Protein AF-A0A8S9P0J7-F1 (afdb_monomer_lite)

Secondary structure (DSSP, 8-state):
--BSPPPTT--GGGHHHHHHHHHHHTT--S---EEEES--TTS-HHHHHHTTEEEEE----HHHHHHHHHHHHHHS-TTT--EEEEE-TTGGGSHHHHHHHHHHTTPEEEEEESS--SSPP----SEEEEHHHHHHHHHHHHTT--------------EEETTTTEEES-HHHHHHHHHH-HHHHHHGGG----B-EE---

Radius of gyration: 16.67 Å; chains: 1; bounding box: 47×36×42 Å

Sequence (201 aa):
MTSCPLPEGYDARRVRPSLEAAFKELGYSGPVSITAYGDHNHTPLQGLSSTGVHALHCVPDLPDMASVVEKWHYDNPPRDATIMMVISDHVDWISHYLVELLQENNYKLFLAYSFRPSKTSFLLTSAEWLWESLLAGFEQRRLVLHKCSSESGEPTATFNCSLCHFGTKSIDQFRKHLSTDKEHAKEVSTLSISSLYINVI

Organism: Brassica cretica (NCBI:txid69181)

InterPro domains:
  IPR02113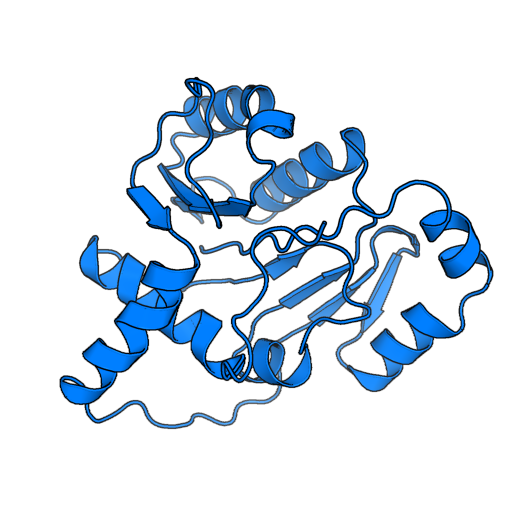9 NYN domain [PF01936] (2-121)
  IPR024768 Meiosis regulator and mRNA stability factor 1 [PTHR14379] (2-179)

Foldseek 3Di:
DEWLDDPPPAQLLLPVVLVCVVVVVVVDNDAKAKEWEEDCLPPPCVSNLQNQHAYEYDQDDLVVVLVVVVVCCVVAPLVRAAEWEWRGPPCQSCLVVCQVVCVVRNHAYEYEGCDDDPDDGPDDHPYYYDSVCSSVVVVVVCVVDPDDDDDPDDRPYKYAYPVVRDIDPDPVVNSCCCPPDPVNVVVSPPGDHHYTTITID

Structure (mmCIF, N/CA/C/O backbone):
data_AF-A0A8S9P0J7-F1
#
_entry.id   AF-A0A8S9P0J7-F1
#
loop_
_atom_site.group_PDB
_atom_site.id
_atom_site.type_symbol
_atom_site.label_atom_id
_atom_site.label_alt_id
_atom_site.label_comp_id
_atom_site.label_asym_id
_atom_site.label_entity_id
_atom_site.label_seq_id
_atom_site.pdbx_PDB_ins_code
_atom_site.Cartn_x
_atom_site.Cartn_y
_atom_site.Cartn_z
_atom_site.occupancy
_atom_site.B_iso_or_equiv
_atom_site.auth_seq_id
_atom_site.auth_comp_id
_atom_site.auth_asym_id
_atom_site.auth_atom_id
_atom_site.pdbx_PDB_model_num
ATOM 1 N N . MET A 1 1 ? 11.808 -14.740 0.188 1.00 46.22 1 MET A N 1
ATOM 2 C CA . MET A 1 1 ? 10.373 -15.110 0.161 1.00 46.22 1 MET A CA 1
ATOM 3 C C . MET A 1 1 ? 9.586 -13.847 -0.129 1.00 46.22 1 MET A C 1
ATOM 5 O O . MET A 1 1 ? 10.051 -12.784 0.258 1.00 46.22 1 MET A O 1
ATOM 9 N N . THR A 1 2 ? 8.464 -13.946 -0.839 1.00 64.69 2 THR A N 1
ATOM 10 C CA . THR A 1 2 ? 7.566 -12.806 -1.070 1.00 64.69 2 THR A CA 1
ATOM 11 C C . THR A 1 2 ? 6.844 -12.461 0.230 1.00 64.69 2 THR A C 1
ATOM 13 O O . THR A 1 2 ? 6.192 -13.338 0.796 1.00 64.69 2 THR A O 1
ATOM 16 N N . SER A 1 3 ? 6.949 -11.224 0.696 1.00 74.31 3 SER A N 1
ATOM 17 C CA . SER A 1 3 ? 6.248 -10.740 1.884 1.00 74.31 3 SER A CA 1
ATOM 18 C C . SER A 1 3 ? 4.802 -10.367 1.542 1.00 74.31 3 SER A C 1
ATOM 20 O O . SER A 1 3 ? 4.573 -9.623 0.585 1.00 74.31 3 SER A O 1
ATOM 22 N N . CYS A 1 4 ? 3.849 -10.857 2.340 1.00 81.00 4 CYS A N 1
ATOM 23 C CA . CYS A 1 4 ? 2.403 -10.625 2.186 1.00 81.00 4 CYS A CA 1
ATOM 24 C C . CYS A 1 4 ? 1.858 -10.905 0.765 1.00 81.00 4 CYS A C 1
ATOM 26 O O . CYS A 1 4 ? 1.287 -10.013 0.128 1.00 81.00 4 CYS A O 1
ATOM 28 N N . PRO A 1 5 ? 2.020 -12.128 0.224 1.00 83.94 5 PRO A N 1
ATOM 29 C CA . PRO A 1 5 ? 1.498 -12.463 -1.098 1.00 83.94 5 PRO A CA 1
ATOM 30 C C . PRO A 1 5 ? -0.035 -12.426 -1.114 1.00 83.94 5 PRO A C 1
ATOM 32 O O . PRO A 1 5 ? -0.694 -12.658 -0.100 1.00 83.94 5 PRO A O 1
ATOM 35 N N . LEU A 1 6 ? -0.629 -12.158 -2.279 1.00 83.50 6 LEU A N 1
ATOM 36 C CA . LEU A 1 6 ? -2.069 -12.354 -2.445 1.00 83.50 6 LEU A CA 1
ATOM 37 C C . LEU A 1 6 ? -2.395 -13.854 -2.347 1.00 83.50 6 LEU A C 1
ATOM 39 O O . LEU A 1 6 ? -1.666 -14.651 -2.944 1.00 83.50 6 LEU A O 1
ATOM 43 N N . PRO A 1 7 ? -3.473 -14.245 -1.640 1.00 85.81 7 PRO A N 1
ATOM 44 C CA . PRO A 1 7 ? -3.916 -15.632 -1.607 1.00 85.81 7 PRO A CA 1
ATOM 45 C C . PRO A 1 7 ? -4.187 -16.167 -3.015 1.00 85.81 7 PRO A C 1
ATOM 47 O O . PRO A 1 7 ? -4.590 -15.425 -3.918 1.00 85.81 7 PRO A O 1
ATOM 50 N N . GLU A 1 8 ? -3.983 -17.467 -3.207 1.00 84.75 8 GLU A N 1
ATOM 51 C CA . GLU A 1 8 ? -4.237 -18.106 -4.495 1.00 84.75 8 GLU A CA 1
ATOM 52 C C . GLU A 1 8 ? -5.702 -17.919 -4.920 1.00 84.75 8 GLU A C 1
ATOM 54 O O . GLU A 1 8 ? -6.630 -18.079 -4.128 1.00 84.75 8 GLU A O 1
ATOM 59 N N . GLY A 1 9 ? -5.912 -17.525 -6.179 1.00 85.75 9 GLY A N 1
ATOM 60 C CA . GLY A 1 9 ? -7.246 -17.243 -6.715 1.00 85.75 9 GLY A CA 1
ATOM 61 C C . GLY A 1 9 ? -7.889 -15.941 -6.218 1.00 85.75 9 GLY A C 1
ATOM 62 O O . GLY A 1 9 ? -9.005 -15.632 -6.636 1.00 85.75 9 GLY A O 1
ATOM 63 N N . TYR A 1 10 ? -7.213 -15.152 -5.374 1.00 87.00 10 TYR A N 1
ATOM 64 C CA . TYR A 1 10 ? -7.748 -13.878 -4.898 1.00 87.00 10 TYR A CA 1
ATOM 65 C C . TYR A 1 10 ? -7.812 -12.835 -6.022 1.00 87.00 10 TYR A C 1
ATOM 67 O O . TYR A 1 10 ? -6.829 -12.568 -6.718 1.00 87.00 10 TYR A O 1
ATOM 75 N N . ASP A 1 11 ? -8.971 -12.191 -6.186 1.00 89.62 11 ASP A N 1
ATOM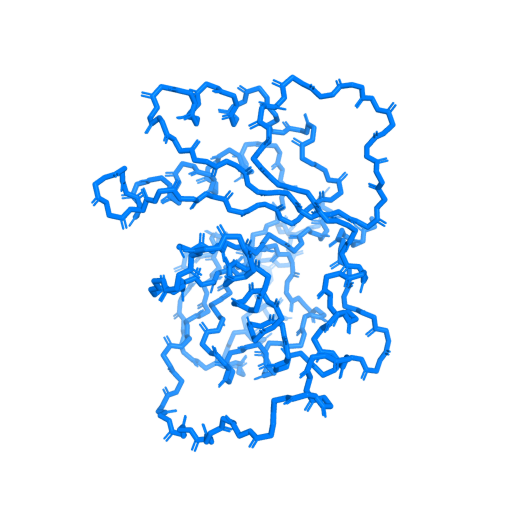 76 C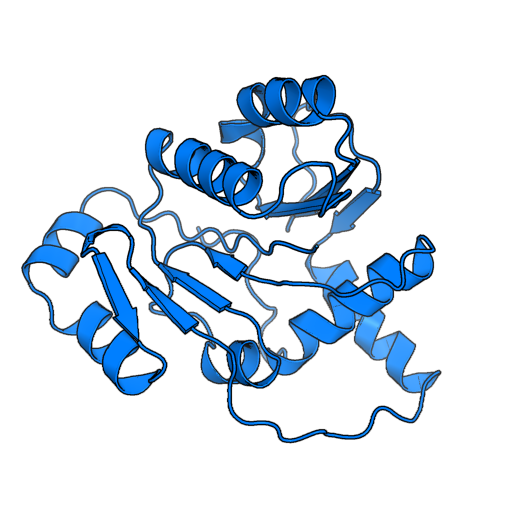 CA . ASP A 1 11 ? -9.130 -11.107 -7.157 1.00 89.62 11 ASP A CA 1
ATOM 77 C C . ASP A 1 11 ? -8.419 -9.842 -6.658 1.00 89.62 11 ASP A C 1
ATOM 79 O O . ASP A 1 11 ? -8.885 -9.162 -5.744 1.00 89.62 11 ASP A O 1
ATOM 83 N N . ALA A 1 12 ? -7.301 -9.491 -7.298 1.00 88.69 12 ALA A N 1
ATOM 84 C CA . ALA A 1 12 ? -6.492 -8.326 -6.947 1.00 88.69 12 ALA A CA 1
ATOM 85 C C . ALA A 1 12 ? -7.271 -6.993 -6.968 1.00 88.69 12 ALA A C 1
ATOM 87 O O . ALA A 1 12 ? -6.904 -6.066 -6.249 1.00 88.69 12 ALA A O 1
ATOM 88 N N . ARG A 1 13 ? -8.392 -6.897 -7.700 1.00 89.75 13 ARG A N 1
ATOM 89 C CA . ARG A 1 13 ? -9.286 -5.719 -7.665 1.00 89.75 13 ARG A CA 1
ATOM 90 C C . ARG A 1 13 ? -9.930 -5.501 -6.298 1.00 89.75 13 ARG A C 1
ATOM 92 O O . ARG A 1 13 ? -10.493 -4.451 -6.020 1.00 89.75 13 ARG A O 1
ATOM 99 N N . ARG A 1 14 ? -9.883 -6.500 -5.425 1.00 90.38 14 ARG A N 1
ATOM 100 C CA . ARG A 1 14 ? -10.473 -6.440 -4.090 1.00 90.38 14 ARG A CA 1
ATOM 101 C C . ARG A 1 14 ? -9.511 -5.920 -3.037 1.00 90.38 14 ARG A C 1
ATOM 103 O O . ARG A 1 14 ? -9.953 -5.674 -1.920 1.00 90.38 14 ARG A O 1
ATOM 110 N N . VAL A 1 15 ? -8.231 -5.734 -3.364 1.00 89.62 15 VAL A N 1
ATOM 111 C CA . VAL A 1 15 ? -7.230 -5.218 -2.420 1.00 89.62 15 VAL A CA 1
ATOM 112 C C . VAL A 1 15 ? -7.646 -3.847 -1.892 1.00 89.62 15 VAL A C 1
ATOM 114 O O . VAL A 1 15 ? -7.898 -3.727 -0.697 1.00 89.62 15 VAL A O 1
ATOM 117 N N . ARG A 1 16 ? -7.825 -2.845 -2.766 1.00 89.81 16 ARG A N 1
ATOM 118 C CA . ARG A 1 16 ? -8.257 -1.499 -2.350 1.00 89.81 16 ARG A CA 1
ATOM 119 C C . ARG A 1 16 ? -9.564 -1.523 -1.537 1.00 89.81 16 ARG A C 1
ATOM 121 O O . ARG A 1 16 ? -9.538 -1.039 -0.409 1.00 89.81 16 ARG A O 1
ATOM 128 N N . PRO A 1 17 ? -10.668 -2.134 -2.018 1.00 90.56 17 PRO A N 1
ATOM 129 C CA . PRO A 1 17 ? -11.907 -2.203 -1.243 1.00 90.56 17 PRO A CA 1
ATOM 130 C C . PRO A 1 17 ? -11.765 -2.868 0.133 1.00 90.56 17 PRO A C 1
ATOM 132 O O . PRO A 1 17 ? -12.460 -2.485 1.071 1.00 90.56 17 PRO A O 1
ATOM 135 N N . SER A 1 18 ? -10.879 -3.860 0.275 1.00 91.81 18 SER A N 1
ATOM 136 C CA . SER A 1 18 ? -10.643 -4.528 1.564 1.00 91.81 18 SER A CA 1
ATOM 137 C C . SER A 1 18 ? -9.962 -3.607 2.568 1.00 91.81 18 SER A C 1
ATOM 139 O O . SER A 1 18 ? -10.331 -3.594 3.742 1.00 91.81 18 SER A O 1
ATOM 141 N N . LEU A 1 19 ? -8.998 -2.821 2.090 1.00 90.12 19 LEU A N 1
ATOM 142 C CA . LEU A 1 19 ? -8.273 -1.837 2.885 1.00 90.12 19 LEU A CA 1
ATOM 143 C C . LEU A 1 19 ? -9.202 -0.695 3.306 1.00 90.12 19 LEU A C 1
ATOM 145 O O . LEU A 1 19 ? -9.345 -0.422 4.493 1.00 90.12 19 LEU A O 1
ATOM 149 N N . GLU A 1 20 ? -9.922 -0.104 2.350 1.00 90.12 20 GLU A N 1
ATOM 150 C CA . GLU A 1 20 ? -10.896 0.964 2.611 1.00 90.12 20 GLU A CA 1
ATOM 151 C C . GLU A 1 20 ? -11.978 0.523 3.614 1.00 90.12 20 GLU A C 1
ATOM 153 O O . GLU A 1 20 ? -12.350 1.285 4.508 1.00 90.12 20 GLU A O 1
ATOM 158 N N . ALA A 1 21 ? -12.446 -0.728 3.529 1.00 90.31 21 ALA A N 1
ATOM 159 C CA . ALA A 1 21 ? -13.387 -1.282 4.500 1.00 90.31 21 ALA A CA 1
ATOM 160 C C . ALA A 1 21 ? -12.792 -1.381 5.916 1.00 90.31 21 ALA A C 1
ATOM 162 O O . ALA A 1 21 ? -13.479 -1.058 6.885 1.00 90.31 21 ALA A O 1
ATOM 163 N N . ALA A 1 22 ? -11.527 -1.789 6.046 1.00 90.50 22 ALA A N 1
ATOM 164 C CA . ALA A 1 22 ? -10.853 -1.869 7.339 1.00 90.50 22 ALA A CA 1
ATOM 165 C C . ALA A 1 22 ? -10.631 -0.484 7.971 1.00 90.50 22 ALA A C 1
ATOM 167 O O . ALA A 1 22 ? -10.835 -0.320 9.172 1.00 90.50 22 ALA A O 1
ATOM 168 N N . PHE A 1 23 ? -10.298 0.541 7.182 1.00 89.00 23 PHE A N 1
ATOM 169 C CA . PHE A 1 23 ? -10.187 1.911 7.707 1.00 89.00 23 PHE A CA 1
ATOM 170 C C . PHE A 1 23 ? -11.524 2.466 8.154 1.00 89.00 23 PHE A C 1
ATOM 172 O O . PHE A 1 23 ? -11.605 3.091 9.213 1.00 89.00 23 PHE A O 1
ATOM 179 N N . LYS A 1 24 ? -12.587 2.166 7.405 1.00 89.69 24 LYS A N 1
ATOM 180 C CA . LYS A 1 24 ? -13.941 2.573 7.765 1.00 89.69 24 LYS A CA 1
ATOM 181 C C . LYS A 1 24 ? -14.382 2.013 9.115 1.00 89.69 24 LYS A C 1
ATOM 183 O O . LYS A 1 24 ? -15.016 2.733 9.880 1.00 89.69 24 LYS A O 1
ATOM 188 N N . GLU A 1 25 ? -14.023 0.772 9.436 1.00 90.50 25 GLU A N 1
ATOM 189 C CA . GLU A 1 25 ? -14.306 0.164 10.747 1.00 90.50 25 GLU A CA 1
ATOM 190 C C . GLU A 1 25 ? -13.598 0.875 11.899 1.00 90.50 25 GLU A C 1
ATOM 192 O O . GLU A 1 25 ? -14.148 0.982 12.993 1.00 90.50 25 GLU A O 1
ATOM 197 N N . LEU A 1 26 ? -12.410 1.414 11.640 1.00 90.69 26 LEU A N 1
ATOM 198 C CA . LEU A 1 26 ? -11.672 2.232 12.597 1.00 90.69 26 LEU A CA 1
ATOM 199 C C . LEU A 1 26 ? -12.121 3.705 12.609 1.00 90.69 26 LEU A C 1
ATOM 201 O O . LEU A 1 26 ? -11.537 4.516 13.327 1.00 90.69 26 LEU A O 1
ATOM 205 N N . GLY A 1 27 ? -13.155 4.055 11.837 1.00 90.12 27 GLY A N 1
ATOM 206 C CA . GLY A 1 27 ? -13.736 5.396 11.782 1.00 90.12 27 GLY A CA 1
ATOM 207 C C . GLY A 1 27 ? -13.111 6.335 10.746 1.00 90.12 27 GLY A C 1
ATOM 208 O O . GLY A 1 27 ? -13.424 7.523 10.752 1.00 90.12 27 GLY A O 1
ATOM 209 N N . TYR A 1 28 ? -12.266 5.838 9.839 1.00 87.81 28 TYR A N 1
ATOM 210 C CA . TYR A 1 28 ? -11.652 6.641 8.778 1.00 87.81 28 TYR A CA 1
ATOM 211 C C . TYR A 1 28 ? -12.382 6.428 7.452 1.00 87.81 28 TYR A C 1
ATOM 213 O O . TYR A 1 28 ? -12.520 5.312 6.967 1.00 87.81 28 TYR A O 1
ATOM 221 N N . SER A 1 29 ? -12.888 7.505 6.859 1.00 81.62 29 SER A N 1
ATOM 222 C CA . SER A 1 29 ? -13.628 7.468 5.582 1.00 81.62 29 SER A CA 1
ATOM 223 C C . SER A 1 29 ? -13.108 8.495 4.570 1.00 81.62 29 SER A C 1
ATOM 225 O O . SER A 1 29 ? -13.832 8.878 3.655 1.00 81.62 29 SER A O 1
ATOM 227 N N . GLY A 1 30 ? -11.881 8.984 4.775 1.00 80.31 30 GLY A N 1
ATOM 228 C CA . GLY A 1 30 ? -11.222 9.925 3.872 1.00 80.31 30 GLY A CA 1
ATOM 229 C C . GLY A 1 30 ? -10.719 9.267 2.578 1.00 80.31 30 GLY A C 1
ATOM 230 O O . GLY A 1 30 ? -10.827 8.049 2.421 1.00 80.31 30 GLY A O 1
ATOM 231 N N . PRO A 1 31 ? -10.185 10.067 1.638 1.00 80.50 31 PRO A N 1
ATOM 232 C CA . PRO A 1 31 ? -9.554 9.557 0.425 1.00 80.50 31 PRO A CA 1
ATOM 233 C C . PRO A 1 31 ? -8.328 8.701 0.747 1.00 80.50 31 PRO A C 1
ATOM 235 O O . PRO A 1 31 ? -7.474 9.137 1.507 1.00 80.50 31 PRO A O 1
ATOM 238 N N . VAL A 1 32 ? -8.215 7.543 0.094 1.00 80.94 32 VAL A N 1
ATOM 239 C CA . VAL A 1 32 ? -7.083 6.621 0.249 1.00 80.94 32 VAL A CA 1
ATOM 240 C C . VAL A 1 32 ? -6.243 6.605 -1.030 1.00 80.94 32 VAL A C 1
ATOM 242 O O . VAL A 1 32 ? -6.758 6.295 -2.111 1.00 80.94 32 VAL A O 1
ATOM 245 N N . SER A 1 33 ? -4.938 6.872 -0.930 1.00 82.56 33 SER A N 1
ATOM 246 C CA . SER A 1 33 ? -3.979 6.567 -2.004 1.00 82.56 33 SER A CA 1
ATOM 247 C C . SER A 1 33 ? -3.175 5.330 -1.664 1.00 82.56 33 SER A C 1
ATOM 249 O O . SER A 1 33 ? -2.746 5.162 -0.525 1.00 82.56 33 SER A O 1
ATOM 251 N N . ILE A 1 34 ? -2.977 4.479 -2.671 1.00 84.75 34 ILE A N 1
ATOM 252 C CA . ILE A 1 34 ? -2.319 3.189 -2.521 1.00 84.75 34 ILE A CA 1
ATOM 253 C C . ILE A 1 34 ? -1.224 3.050 -3.554 1.00 84.75 34 ILE A C 1
ATOM 255 O O . ILE A 1 34 ? -1.489 3.097 -4.754 1.00 84.75 34 ILE A O 1
ATOM 259 N N . THR A 1 35 ? -0.013 2.800 -3.073 1.00 82.00 35 THR A N 1
ATOM 260 C CA . THR A 1 35 ? 1.146 2.471 -3.901 1.00 82.00 35 THR A CA 1
ATOM 261 C C . THR A 1 35 ? 1.696 1.139 -3.428 1.00 82.00 35 THR A C 1
ATOM 263 O O . THR A 1 35 ? 1.965 0.999 -2.239 1.00 82.00 35 THR A O 1
ATOM 266 N N . ALA A 1 36 ? 1.818 0.187 -4.353 1.00 79.81 36 ALA A N 1
ATOM 267 C CA . ALA A 1 36 ? 2.527 -1.073 -4.192 1.00 79.81 36 ALA A CA 1
ATOM 268 C C . ALA A 1 36 ? 4.020 -0.837 -4.454 1.00 79.81 36 ALA A C 1
ATOM 270 O O . ALA A 1 36 ? 4.352 -0.321 -5.518 1.00 79.81 36 ALA A O 1
ATOM 271 N N . TYR A 1 37 ? 4.906 -1.208 -3.533 1.00 77.50 37 TYR A N 1
ATOM 272 C CA . TYR A 1 37 ? 6.358 -1.137 -3.759 1.00 77.50 37 TYR A CA 1
ATOM 273 C C . TYR A 1 37 ? 6.948 -2.537 -3.920 1.00 77.50 37 TYR A C 1
ATOM 275 O O . TYR A 1 37 ? 6.348 -3.500 -3.444 1.00 77.50 37 TYR A O 1
ATOM 283 N N . GLY A 1 38 ? 8.113 -2.644 -4.561 1.00 72.19 38 GLY A N 1
ATOM 284 C CA . GLY A 1 38 ? 8.929 -3.862 -4.609 1.00 72.19 38 GLY A CA 1
ATOM 285 C C . GLY A 1 38 ? 9.032 -4.511 -5.990 1.00 72.19 38 GLY A C 1
ATOM 286 O O . GLY A 1 38 ? 8.739 -3.906 -7.023 1.00 72.19 38 GLY A O 1
ATOM 287 N N . ASP A 1 39 ? 9.461 -5.774 -6.026 1.00 72.06 39 ASP A N 1
ATOM 288 C CA . ASP A 1 39 ? 9.516 -6.523 -7.280 1.00 72.06 39 ASP A CA 1
ATOM 289 C C . ASP A 1 39 ? 8.102 -6.798 -7.824 1.00 72.06 39 ASP A C 1
ATOM 291 O O . ASP A 1 39 ? 7.263 -7.406 -7.155 1.00 72.06 39 ASP A O 1
ATOM 295 N N . HIS A 1 40 ? 7.848 -6.356 -9.058 1.00 74.69 40 HIS A N 1
ATOM 296 C CA . HIS A 1 40 ? 6.552 -6.456 -9.724 1.00 74.69 40 HIS A CA 1
ATOM 297 C C . HIS A 1 40 ? 6.532 -7.436 -10.899 1.00 74.69 40 HIS A C 1
ATOM 299 O O . HIS A 1 40 ? 5.523 -7.516 -11.607 1.00 74.69 40 HIS A O 1
ATOM 305 N N . ASN A 1 41 ? 7.589 -8.236 -11.076 1.00 69.81 41 ASN A N 1
ATOM 306 C CA . ASN A 1 41 ? 7.671 -9.253 -12.127 1.00 69.81 41 ASN A CA 1
ATOM 307 C C . ASN A 1 41 ? 6.504 -10.253 -12.090 1.00 69.81 41 ASN A C 1
ATOM 309 O O . ASN A 1 41 ? 6.028 -10.704 -13.134 1.00 69.81 41 ASN A O 1
ATOM 313 N N . HIS A 1 42 ? 5.992 -10.553 -10.893 1.00 72.31 42 HIS A N 1
ATOM 314 C CA . HIS A 1 42 ? 4.910 -11.520 -10.679 1.00 72.31 42 HIS A CA 1
ATOM 315 C C . HIS A 1 42 ? 3.659 -10.918 -10.023 1.00 72.31 42 HIS A C 1
ATOM 317 O O . HIS A 1 42 ? 2.733 -11.641 -9.658 1.00 72.31 42 HIS A O 1
ATOM 323 N N . THR A 1 43 ? 3.590 -9.593 -9.887 1.00 75.88 43 THR A N 1
ATOM 324 C CA . THR A 1 43 ? 2.429 -8.922 -9.292 1.00 75.88 43 THR A CA 1
ATOM 325 C C . THR A 1 43 ? 1.276 -8.827 -10.308 1.00 75.88 43 THR A C 1
ATOM 327 O O . THR A 1 43 ? 1.497 -8.459 -11.469 1.00 75.88 43 THR A O 1
ATOM 330 N N . PRO A 1 44 ? 0.013 -9.082 -9.908 1.00 83.69 44 PRO A N 1
ATOM 331 C CA . PRO A 1 44 ? -1.160 -8.902 -10.768 1.00 83.69 44 PRO A CA 1
ATOM 332 C C . PRO A 1 44 ? -1.527 -7.413 -10.940 1.00 83.69 44 PRO A C 1
ATOM 334 O O . PRO A 1 44 ? -2.609 -6.962 -10.560 1.00 83.69 44 PRO A O 1
ATOM 337 N N . LEU A 1 45 ? -0.622 -6.641 -11.557 1.00 84.62 45 LEU A N 1
ATOM 338 C CA . LEU A 1 45 ? -0.734 -5.190 -11.744 1.00 84.62 45 LEU A CA 1
ATOM 339 C C . LEU A 1 45 ? -2.025 -4.763 -12.448 1.00 84.62 45 LEU A C 1
ATOM 341 O O . LEU A 1 45 ? -2.546 -3.696 -12.148 1.00 84.62 45 LEU A O 1
ATOM 345 N N . GLN A 1 46 ? -2.572 -5.580 -13.351 1.00 87.00 46 GLN A N 1
ATOM 346 C CA . GLN A 1 46 ? -3.816 -5.258 -14.055 1.00 87.00 46 GLN A CA 1
ATOM 347 C C . GLN A 1 46 ? -5.007 -5.135 -13.097 1.00 87.00 46 GLN A C 1
ATOM 349 O O . GLN A 1 46 ? -5.754 -4.164 -13.168 1.00 87.00 46 GLN A O 1
ATOM 354 N N . GLY A 1 47 ? -5.157 -6.080 -12.164 1.00 87.00 47 GLY A N 1
ATOM 355 C CA . GLY A 1 47 ? -6.223 -6.021 -11.166 1.00 87.00 47 GLY A CA 1
ATOM 356 C C . GLY A 1 47 ? -6.024 -4.855 -10.199 1.00 87.00 47 GLY A C 1
ATOM 357 O O . GLY A 1 47 ? -6.945 -4.068 -9.994 1.00 87.00 47 GLY A O 1
ATOM 358 N N . LEU A 1 48 ? -4.802 -4.684 -9.690 1.00 87.19 48 LEU A N 1
ATOM 359 C CA . LEU A 1 48 ? -4.456 -3.599 -8.766 1.00 87.19 48 LEU A CA 1
ATOM 360 C C . LEU A 1 48 ? -4.699 -2.211 -9.390 1.00 87.19 48 LEU A C 1
ATOM 362 O O . LEU A 1 48 ? -5.468 -1.406 -8.859 1.00 87.19 48 LEU A O 1
ATOM 366 N N . SER A 1 49 ? -4.112 -1.951 -10.559 1.00 88.94 49 SER A N 1
ATOM 367 C CA . SER A 1 49 ? -4.193 -0.652 -11.243 1.00 88.94 49 SER A CA 1
ATOM 368 C C . SER A 1 49 ? -5.598 -0.284 -11.708 1.00 88.94 49 SER A C 1
ATOM 370 O O . SER A 1 49 ? -5.941 0.895 -11.699 1.00 88.94 49 SER A O 1
ATOM 372 N N . SER A 1 50 ? -6.445 -1.267 -12.039 1.00 90.31 50 SER A N 1
ATOM 373 C CA . SER A 1 50 ? -7.854 -1.012 -12.380 1.00 90.31 50 SER A CA 1
ATOM 374 C C . SER A 1 50 ? -8.662 -0.430 -11.218 1.00 90.31 50 SER A C 1
ATOM 376 O O . SER A 1 50 ? -9.714 0.162 -11.429 1.00 90.31 50 SER A O 1
ATOM 378 N N . THR A 1 51 ? -8.146 -0.563 -9.995 1.00 89.06 51 THR A N 1
ATOM 379 C CA . THR A 1 51 ? -8.687 0.088 -8.800 1.00 89.06 51 THR A CA 1
ATOM 380 C C . THR A 1 51 ? -7.849 1.279 -8.359 1.00 89.06 51 THR A C 1
ATOM 382 O O . THR A 1 51 ? -7.974 1.717 -7.233 1.00 89.06 51 THR A O 1
ATOM 385 N N . GLY A 1 52 ? -6.967 1.819 -9.201 1.00 87.75 52 GLY A N 1
ATOM 386 C CA . GLY A 1 52 ? -6.145 2.979 -8.849 1.00 87.75 52 GLY A CA 1
ATOM 387 C C . GLY A 1 52 ? -5.062 2.680 -7.809 1.00 87.75 52 GLY A C 1
ATOM 388 O O . GLY A 1 52 ? -4.713 3.559 -7.028 1.00 87.75 52 GLY A O 1
ATOM 389 N N . VAL A 1 53 ? -4.567 1.441 -7.736 1.00 86.75 53 VAL A N 1
ATOM 390 C CA . VAL A 1 53 ? -3.341 1.127 -6.987 1.00 86.75 53 VAL A CA 1
ATOM 391 C C . VAL A 1 53 ? -2.143 1.409 -7.894 1.00 86.75 53 VAL A C 1
ATOM 393 O O . VAL A 1 53 ? -2.020 0.814 -8.968 1.00 86.75 53 VAL A O 1
ATOM 396 N N . HIS A 1 54 ? -1.277 2.325 -7.471 1.00 85.19 54 HIS A N 1
ATOM 397 C CA . HIS A 1 54 ? -0.020 2.647 -8.144 1.00 85.19 54 HIS A CA 1
ATOM 398 C C . HIS A 1 54 ? 1.022 1.557 -7.886 1.00 85.19 54 HIS A C 1
ATOM 400 O O . HIS A 1 54 ? 0.909 0.807 -6.918 1.00 85.19 54 HIS A O 1
ATOM 406 N N . ALA A 1 55 ? 2.052 1.480 -8.726 1.00 83.62 55 ALA A N 1
ATOM 407 C CA . ALA A 1 55 ? 3.162 0.557 -8.517 1.00 83.62 55 ALA A CA 1
ATOM 408 C C . ALA A 1 55 ? 4.507 1.269 -8.682 1.00 83.62 55 ALA A C 1
ATOM 410 O O . ALA A 1 55 ? 4.742 1.960 -9.679 1.00 83.62 55 ALA A O 1
ATOM 411 N N . LEU A 1 56 ? 5.389 1.086 -7.705 1.00 81.81 56 LEU A N 1
ATOM 412 C CA . LEU A 1 56 ? 6.766 1.551 -7.722 1.00 81.81 56 LEU A CA 1
ATOM 413 C C . LEU A 1 56 ? 7.692 0.343 -7.600 1.00 81.81 56 LEU A C 1
ATOM 415 O O . LEU A 1 56 ? 7.884 -0.208 -6.520 1.00 81.81 56 LEU A O 1
ATOM 419 N N . HIS A 1 57 ? 8.300 -0.039 -8.715 1.00 77.88 57 HIS A N 1
ATOM 420 C CA . HIS A 1 57 ? 9.297 -1.087 -8.721 1.00 77.88 57 HIS A CA 1
ATOM 421 C C . HIS A 1 57 ? 10.615 -0.597 -8.121 1.00 77.88 57 HIS A C 1
ATOM 423 O O . HIS A 1 57 ? 11.211 0.362 -8.621 1.00 77.88 57 HIS A O 1
ATOM 429 N N . CYS A 1 58 ? 11.052 -1.293 -7.077 1.00 71.31 58 CYS A N 1
ATOM 430 C CA . CYS A 1 58 ? 12.354 -1.165 -6.434 1.00 71.31 58 CYS A CA 1
ATOM 431 C C . CYS A 1 58 ? 12.882 -2.566 -6.083 1.00 71.31 58 CYS A C 1
ATOM 433 O O . CYS A 1 58 ? 12.094 -3.488 -5.849 1.00 71.31 58 CYS A O 1
ATOM 435 N N . VAL A 1 59 ? 14.205 -2.734 -6.058 1.00 64.00 59 VAL A N 1
ATOM 436 C CA . VAL A 1 59 ? 14.870 -3.963 -5.599 1.00 64.00 59 VAL A CA 1
ATOM 437 C C . VAL A 1 59 ? 15.356 -3.677 -4.188 1.00 64.00 59 VAL A C 1
ATOM 439 O O . VAL A 1 59 ? 16.285 -2.902 -4.044 1.00 64.00 59 VAL A O 1
ATOM 442 N N . PRO A 1 60 ? 14.718 -4.206 -3.137 1.00 55.34 60 PRO A N 1
ATOM 443 C CA . PRO A 1 60 ? 14.969 -3.684 -1.807 1.00 55.34 60 PRO A CA 1
ATOM 444 C C . PRO A 1 60 ? 16.314 -4.165 -1.258 1.00 55.34 60 PRO A C 1
ATOM 446 O O . PRO A 1 60 ? 16.492 -5.344 -0.939 1.00 55.34 60 PRO A O 1
ATOM 449 N N . ASP A 1 61 ? 17.223 -3.214 -1.068 1.00 56.72 61 ASP A N 1
ATOM 450 C CA . ASP A 1 61 ? 18.190 -3.226 0.023 1.00 56.72 61 ASP A CA 1
ATOM 451 C C . ASP A 1 61 ? 17.680 -2.374 1.217 1.00 56.72 61 ASP A C 1
ATOM 453 O O . ASP A 1 61 ? 16.604 -1.770 1.175 1.00 56.72 61 ASP A O 1
ATOM 457 N N . LEU A 1 62 ? 18.392 -2.394 2.350 1.00 50.44 62 LEU A N 1
ATOM 458 C CA . LEU A 1 62 ? 18.018 -1.602 3.536 1.00 50.44 62 LEU A CA 1
ATOM 459 C C . LEU A 1 62 ? 17.993 -0.077 3.263 1.00 50.44 62 LEU A C 1
ATOM 461 O O . LEU A 1 62 ? 17.017 0.561 3.668 1.00 50.44 62 LEU A O 1
ATOM 465 N N . PRO A 1 63 ? 19.010 0.519 2.601 1.00 52.88 63 PRO A N 1
ATOM 466 C CA . PRO A 1 63 ? 18.965 1.913 2.143 1.00 52.88 63 PRO A CA 1
ATOM 467 C C . PRO A 1 63 ? 17.722 2.263 1.310 1.00 52.88 63 PRO A C 1
ATOM 469 O O . PRO A 1 63 ? 17.089 3.296 1.546 1.00 52.88 63 PRO A O 1
ATOM 472 N N . ASP A 1 64 ? 17.313 1.381 0.402 1.00 66.31 64 ASP A N 1
ATOM 473 C CA . ASP A 1 64 ? 16.160 1.584 -0.469 1.00 66.31 64 ASP A CA 1
ATOM 474 C C . ASP A 1 64 ? 14.857 1.622 0.325 1.00 66.31 64 ASP A C 1
ATOM 476 O O . ASP A 1 64 ? 13.965 2.422 0.036 1.00 66.31 64 ASP A O 1
ATOM 480 N N . MET A 1 65 ? 14.758 0.831 1.391 1.00 67.19 65 MET A N 1
ATOM 481 C CA . MET A 1 65 ? 13.567 0.796 2.229 1.00 67.19 65 MET A CA 1
ATOM 482 C C . MET A 1 65 ? 13.342 2.082 3.031 1.00 67.19 65 MET A C 1
ATOM 484 O O . MET A 1 65 ? 12.205 2.549 3.124 1.00 67.19 65 MET A O 1
ATOM 488 N N . ALA A 1 66 ? 14.402 2.683 3.575 1.00 73.88 66 ALA A N 1
ATOM 489 C CA . ALA A 1 66 ? 14.305 3.989 4.228 1.00 73.88 66 ALA A CA 1
ATOM 490 C C . ALA A 1 66 ? 13.928 5.084 3.216 1.00 73.88 66 ALA A C 1
ATOM 492 O O . ALA A 1 66 ? 13.021 5.873 3.477 1.00 73.88 66 ALA A O 1
ATOM 493 N N . SER A 1 67 ? 14.530 5.066 2.020 1.00 76.44 67 SER A N 1
ATOM 494 C CA . SER A 1 67 ? 14.220 6.046 0.970 1.00 76.44 67 SER A CA 1
ATOM 495 C C . SER A 1 67 ? 12.763 5.976 0.484 1.00 76.44 67 SER A C 1
ATOM 497 O O . SER A 1 67 ? 12.160 7.001 0.164 1.00 76.44 67 SER A O 1
ATOM 499 N N . VAL A 1 68 ? 12.152 4.784 0.477 1.00 76.00 68 VAL A N 1
ATOM 500 C CA . VAL A 1 68 ? 10.721 4.600 0.181 1.00 76.00 68 VAL A CA 1
ATOM 501 C C . VAL A 1 68 ? 9.844 5.307 1.214 1.00 76.00 68 VAL A C 1
ATOM 503 O O . VAL A 1 68 ? 8.882 5.985 0.842 1.00 76.00 68 VAL A O 1
ATOM 506 N N . VAL A 1 69 ? 10.178 5.171 2.499 1.00 79.44 69 VAL A N 1
ATOM 507 C CA . VAL A 1 69 ? 9.453 5.821 3.598 1.00 79.44 69 VAL A CA 1
ATOM 508 C C . VAL A 1 69 ? 9.663 7.341 3.558 1.00 79.44 69 VAL A C 1
ATOM 510 O O . VAL A 1 69 ? 8.693 8.086 3.679 1.00 79.44 69 VAL A O 1
ATOM 513 N N . GLU A 1 70 ? 10.888 7.810 3.307 1.00 81.62 70 GLU A N 1
ATOM 514 C CA . GLU A 1 70 ? 11.209 9.236 3.126 1.00 81.62 70 GLU A CA 1
ATOM 515 C C . GLU A 1 70 ? 10.429 9.864 1.983 1.00 81.62 70 GLU A C 1
ATOM 517 O O . GLU A 1 70 ? 9.804 10.914 2.139 1.00 81.62 70 GLU A O 1
ATOM 522 N N . LYS A 1 71 ? 10.437 9.200 0.826 1.00 80.50 71 LYS A N 1
ATOM 523 C CA . LYS A 1 71 ? 9.697 9.652 -0.344 1.00 80.50 71 LYS A CA 1
ATOM 524 C C . LYS A 1 71 ? 8.207 9.734 -0.041 1.00 80.50 71 LYS A C 1
ATOM 526 O O . LYS A 1 71 ? 7.571 10.721 -0.399 1.00 80.50 71 LYS A O 1
ATOM 531 N N . TRP A 1 72 ? 7.659 8.725 0.639 1.00 81.81 72 TRP A N 1
ATOM 532 C CA . TRP A 1 72 ? 6.267 8.770 1.066 1.00 81.81 72 TRP A CA 1
ATOM 533 C C . TRP A 1 72 ? 6.001 9.971 1.974 1.00 81.81 72 TRP A C 1
ATOM 535 O O . TRP A 1 72 ? 5.054 10.704 1.716 1.00 81.81 72 TRP A O 1
ATOM 545 N N . HIS A 1 73 ? 6.842 10.213 2.979 1.00 85.56 73 HIS A N 1
ATOM 546 C CA . HIS A 1 73 ? 6.687 11.346 3.888 1.00 85.56 73 HIS A CA 1
ATOM 547 C C . HIS A 1 73 ? 6.743 12.697 3.163 1.00 85.56 73 HIS A C 1
ATOM 549 O O . HIS A 1 73 ? 5.936 13.583 3.439 1.00 85.56 73 HIS A O 1
ATOM 555 N N . TYR A 1 74 ? 7.668 12.841 2.213 1.00 86.31 74 TYR A N 1
ATOM 556 C CA . TYR A 1 74 ? 7.793 14.036 1.384 1.00 86.31 74 TYR A CA 1
ATOM 557 C C . TYR A 1 74 ? 6.527 14.291 0.553 1.00 86.31 74 TYR A C 1
ATOM 559 O O . TYR A 1 74 ? 6.035 15.420 0.502 1.00 86.31 74 TYR A O 1
ATOM 567 N N . ASP A 1 75 ? 5.988 13.236 -0.062 1.00 82.69 75 ASP A N 1
ATOM 568 C CA . ASP A 1 75 ? 4.787 13.302 -0.896 1.00 82.69 75 ASP A CA 1
ATOM 569 C C . ASP A 1 75 ? 3.493 13.431 -0.054 1.00 82.69 75 ASP A C 1
ATOM 571 O O . ASP A 1 75 ? 2.470 13.880 -0.569 1.00 82.69 75 ASP A O 1
ATOM 575 N N . ASN A 1 76 ? 3.527 13.064 1.236 1.00 83.62 76 ASN A N 1
ATOM 576 C CA . ASN A 1 76 ? 2.368 12.988 2.138 1.00 83.62 76 ASN A CA 1
ATOM 577 C C . ASN A 1 76 ? 2.664 13.615 3.515 1.00 83.62 76 ASN A C 1
ATOM 579 O O . ASN A 1 76 ? 2.648 12.908 4.519 1.00 83.62 76 ASN A O 1
ATOM 583 N N . PRO A 1 77 ? 2.947 14.925 3.599 1.00 84.50 77 PRO A N 1
ATOM 584 C CA . PRO A 1 77 ? 3.316 15.571 4.857 1.00 84.50 77 PRO A CA 1
ATOM 585 C C . PRO A 1 77 ? 2.153 15.578 5.873 1.00 84.50 77 PRO A C 1
ATOM 587 O O . PRO A 1 77 ? 0.994 15.468 5.471 1.00 84.50 77 PRO A O 1
ATOM 590 N N . PRO A 1 78 ? 2.400 15.823 7.180 1.00 81.06 78 PRO A N 1
ATOM 591 C CA . PRO A 1 78 ? 1.409 15.578 8.248 1.00 81.06 78 PRO A CA 1
ATOM 592 C C . PRO A 1 78 ? 0.130 16.425 8.167 1.00 81.06 78 PRO A C 1
ATOM 594 O O . PRO A 1 78 ? -0.877 16.138 8.808 1.00 81.06 78 PRO A O 1
ATOM 597 N N . ARG A 1 79 ? 0.180 17.515 7.396 1.00 81.75 79 ARG A N 1
ATOM 598 C CA . ARG A 1 79 ? -0.975 18.372 7.089 1.00 81.75 79 ARG A CA 1
ATOM 599 C C . ARG A 1 79 ? -1.945 17.742 6.078 1.00 81.75 79 ARG A C 1
ATOM 601 O O . ARG A 1 79 ? -3.108 18.128 6.058 1.00 81.75 79 ARG A O 1
ATOM 608 N N . ASP A 1 80 ? -1.457 16.803 5.269 1.00 79.38 80 ASP A N 1
ATOM 609 C CA . ASP A 1 80 ? -2.144 16.222 4.113 1.00 79.38 80 ASP A CA 1
ATOM 610 C C . ASP A 1 80 ? -2.457 14.725 4.338 1.00 79.38 80 ASP A C 1
ATOM 612 O O . ASP A 1 80 ? -3.444 14.222 3.804 1.00 79.38 80 ASP A O 1
ATOM 616 N N . ALA A 1 81 ? -1.676 14.025 5.175 1.00 81.12 81 ALA A N 1
ATOM 617 C CA . ALA A 1 81 ? -1.913 12.637 5.577 1.00 81.12 81 ALA A CA 1
ATOM 618 C C . ALA A 1 81 ? -1.750 12.447 7.092 1.00 81.12 81 ALA A C 1
ATOM 620 O O . ALA A 1 81 ? -0.936 13.104 7.734 1.00 81.12 81 ALA A O 1
ATOM 621 N N . THR A 1 82 ? -2.516 11.516 7.669 1.00 83.19 82 THR A N 1
ATOM 622 C CA . THR A 1 82 ? -2.481 11.236 9.122 1.00 83.19 82 THR A CA 1
ATOM 623 C C . THR A 1 82 ? -2.170 9.784 9.462 1.00 83.19 82 THR A C 1
ATOM 625 O O . THR A 1 82 ? -1.864 9.477 10.615 1.00 83.19 82 THR A O 1
ATOM 628 N N . ILE A 1 83 ? -2.233 8.888 8.477 1.00 87.75 83 ILE A N 1
ATOM 629 C CA . ILE A 1 83 ? -2.041 7.452 8.645 1.00 87.75 83 ILE A CA 1
ATOM 630 C C . ILE A 1 83 ? -0.973 6.996 7.659 1.00 87.75 83 ILE A C 1
ATOM 632 O O . ILE A 1 83 ? -0.991 7.377 6.494 1.00 87.75 83 ILE A O 1
ATOM 636 N N . MET A 1 84 ? -0.060 6.159 8.136 1.00 87.88 84 MET A N 1
ATOM 637 C CA . MET A 1 84 ? 0.796 5.336 7.298 1.00 87.88 84 MET A CA 1
ATOM 638 C C . MET A 1 84 ? 0.420 3.878 7.534 1.00 87.88 84 MET A C 1
ATOM 640 O O . MET A 1 84 ? 0.446 3.405 8.673 1.00 87.88 84 MET A O 1
ATOM 644 N N . MET A 1 85 ? 0.086 3.156 6.466 1.00 88.56 85 MET A N 1
ATOM 645 C CA . MET A 1 85 ? -0.042 1.704 6.519 1.00 88.56 85 MET A CA 1
ATOM 646 C C . MET A 1 85 ? 1.199 1.044 5.924 1.00 88.56 85 MET A C 1
ATOM 648 O O . MET A 1 85 ? 1.637 1.418 4.843 1.00 88.56 85 MET A O 1
ATOM 652 N N . VAL A 1 86 ? 1.742 0.042 6.615 1.00 86.44 86 VAL A N 1
ATOM 653 C CA . VAL A 1 86 ? 2.828 -0.804 6.109 1.00 86.44 86 VAL A CA 1
ATOM 654 C C . VAL A 1 86 ? 2.345 -2.248 6.066 1.00 86.44 86 VAL A C 1
ATOM 656 O O . VAL A 1 86 ? 1.923 -2.803 7.080 1.00 86.44 86 VAL A O 1
ATOM 659 N N . ILE A 1 87 ? 2.420 -2.864 4.887 1.00 86.56 87 ILE A N 1
ATOM 660 C CA . ILE A 1 87 ? 2.090 -4.278 4.682 1.00 86.56 87 ILE A CA 1
ATOM 661 C C . ILE A 1 87 ? 3.387 -5.015 4.378 1.00 86.56 87 ILE A C 1
ATOM 663 O O . ILE A 1 87 ? 3.922 -4.901 3.281 1.00 86.56 87 ILE A O 1
ATOM 667 N N . SER A 1 88 ? 3.973 -5.663 5.384 1.00 83.44 88 SER A N 1
ATOM 668 C CA . SER A 1 88 ? 5.276 -6.312 5.234 1.00 83.44 88 SER A CA 1
ATOM 669 C C . SER A 1 88 ? 5.575 -7.299 6.360 1.00 83.44 88 SER A C 1
ATOM 671 O O . SER A 1 88 ? 5.351 -7.004 7.533 1.00 83.44 88 SER A O 1
ATOM 673 N N . ASP A 1 89 ? 6.182 -8.431 6.005 1.00 82.31 89 ASP A N 1
ATOM 674 C CA . ASP A 1 89 ? 6.765 -9.404 6.938 1.00 82.31 89 ASP A CA 1
ATOM 675 C C . ASP A 1 89 ? 8.153 -8.968 7.453 1.00 82.31 89 ASP A C 1
ATOM 677 O O . ASP A 1 89 ? 8.732 -9.627 8.315 1.00 82.31 89 ASP A O 1
ATOM 681 N N . HIS A 1 90 ? 8.688 -7.855 6.933 1.00 78.88 90 HIS A N 1
ATOM 682 C CA . HIS A 1 90 ? 10.040 -7.343 7.195 1.00 78.88 90 HIS A CA 1
ATOM 683 C C . HIS A 1 90 ? 10.034 -5.919 7.779 1.00 78.88 90 HIS A C 1
ATOM 685 O O . HIS A 1 90 ? 10.951 -5.131 7.555 1.00 78.88 90 HIS A O 1
ATOM 691 N N . VAL A 1 91 ? 8.979 -5.544 8.510 1.00 80.38 91 VAL A N 1
ATOM 692 C CA . VAL A 1 91 ? 8.861 -4.203 9.116 1.00 80.38 91 VAL A CA 1
ATOM 693 C C . VAL A 1 91 ? 9.938 -3.927 10.178 1.00 80.38 91 VAL A C 1
ATOM 695 O O . VAL A 1 91 ? 10.291 -2.776 10.425 1.00 80.38 91 VAL A O 1
ATOM 698 N N . ASP A 1 92 ? 10.499 -4.974 10.785 1.00 79.94 92 ASP A N 1
ATOM 699 C CA . ASP A 1 92 ? 11.581 -4.891 11.770 1.00 79.94 92 ASP A CA 1
ATOM 700 C C . ASP A 1 92 ? 12.868 -4.290 11.190 1.00 79.94 92 ASP A C 1
ATOM 702 O O . ASP A 1 92 ? 13.658 -3.694 11.916 1.00 79.94 92 ASP A O 1
ATOM 706 N N . TRP A 1 93 ? 13.061 -4.382 9.875 1.00 78.94 93 TRP A N 1
ATOM 707 C CA . TRP A 1 93 ? 14.239 -3.852 9.188 1.00 78.94 93 TRP A CA 1
ATOM 708 C C . TRP A 1 93 ? 14.265 -2.327 9.127 1.00 78.94 93 TRP A C 1
ATOM 710 O O . TRP A 1 93 ? 15.335 -1.726 9.101 1.00 78.94 93 TRP A O 1
ATOM 720 N N . ILE A 1 94 ? 13.087 -1.705 9.148 1.00 77.94 94 ILE A N 1
ATOM 721 C CA . ILE A 1 94 ? 12.910 -0.250 9.117 1.00 77.94 94 ILE A CA 1
ATOM 722 C C . ILE A 1 94 ? 12.275 0.292 10.395 1.00 77.94 94 ILE A C 1
ATOM 724 O O . ILE A 1 94 ? 11.948 1.475 10.467 1.00 77.94 94 ILE A O 1
ATOM 728 N N . SER A 1 95 ? 12.099 -0.538 11.427 1.00 82.50 95 SER A N 1
ATOM 729 C CA . SER A 1 95 ? 11.344 -0.143 12.617 1.00 82.50 95 SER A CA 1
ATOM 730 C C . SER A 1 95 ? 11.964 1.053 13.331 1.00 82.50 95 SER A C 1
ATOM 732 O O . SER A 1 95 ? 11.240 1.910 13.817 1.00 82.50 95 SER A O 1
ATOM 734 N N . HIS A 1 96 ? 13.296 1.136 13.381 1.00 82.50 96 HIS A N 1
ATOM 735 C CA . HIS A 1 96 ? 13.983 2.251 14.036 1.00 82.50 96 HIS A CA 1
ATOM 736 C C . HIS A 1 96 ? 13.699 3.585 13.332 1.00 82.50 96 HIS A C 1
ATOM 738 O O . HIS A 1 96 ? 13.415 4.580 13.992 1.00 82.50 96 HIS A O 1
ATOM 744 N N . TYR A 1 97 ? 13.702 3.564 11.997 1.00 81.31 97 TYR A N 1
ATOM 745 C CA . TYR A 1 97 ? 13.416 4.722 11.159 1.00 81.31 97 TYR A CA 1
ATOM 746 C C . TYR A 1 97 ? 11.940 5.136 11.238 1.00 81.31 97 TYR A C 1
ATOM 748 O O . TYR A 1 97 ? 11.618 6.308 11.409 1.00 81.31 97 TYR A O 1
ATOM 756 N N . LEU A 1 98 ? 11.029 4.159 11.188 1.00 86.12 98 LEU A N 1
ATOM 757 C CA . LEU A 1 98 ? 9.596 4.402 11.347 1.00 86.12 98 LEU A CA 1
ATOM 758 C C . LEU A 1 98 ? 9.264 4.985 12.727 1.00 86.12 98 LEU A C 1
ATOM 760 O O . LEU A 1 98 ? 8.400 5.847 12.818 1.00 86.12 98 LEU A O 1
ATOM 764 N N . VAL A 1 99 ? 9.926 4.546 13.802 1.00 86.62 99 VAL A N 1
ATOM 765 C CA . VAL A 1 99 ? 9.705 5.123 15.138 1.00 86.62 99 VAL A CA 1
ATOM 766 C C . VAL A 1 99 ? 10.031 6.616 15.140 1.00 86.62 99 VAL A C 1
ATOM 768 O O . VAL A 1 99 ? 9.175 7.403 15.533 1.00 86.62 99 VAL A O 1
ATOM 771 N N . GLU A 1 100 ? 11.225 6.993 14.682 1.00 86.25 100 GLU A N 1
ATOM 772 C CA . GLU A 1 100 ? 11.676 8.390 14.638 1.00 86.25 100 GLU A CA 1
ATOM 773 C C . GLU A 1 100 ? 10.728 9.238 13.785 1.00 86.25 100 GLU A C 1
ATOM 775 O O . GLU A 1 100 ? 10.084 10.161 14.287 1.00 86.25 100 GLU A O 1
ATOM 780 N N . LEU A 1 101 ? 10.520 8.836 12.529 1.00 87.00 101 LEU A N 1
ATOM 781 C CA . LEU A 1 101 ? 9.694 9.582 11.589 1.00 87.00 101 LEU A CA 1
ATOM 782 C C . LEU A 1 101 ? 8.248 9.746 12.072 1.00 87.00 101 LEU A C 1
ATOM 784 O O . LEU A 1 101 ? 7.692 10.843 12.006 1.00 87.00 101 LEU A O 1
ATOM 788 N N . LEU A 1 102 ? 7.606 8.662 12.516 1.00 86.50 102 LEU A N 1
ATOM 789 C CA . LEU A 1 102 ? 6.175 8.683 12.818 1.00 86.50 102 LEU A CA 1
ATOM 790 C C . LEU A 1 102 ? 5.884 9.413 14.128 1.00 86.50 102 LEU A C 1
ATOM 792 O O . LEU A 1 102 ? 4.874 10.112 14.211 1.00 86.50 102 LEU A O 1
ATOM 796 N N . GLN A 1 103 ? 6.768 9.299 15.126 1.00 82.62 103 GLN A N 1
ATOM 797 C CA . GLN A 1 103 ? 6.606 9.994 16.403 1.00 82.62 103 GLN A CA 1
ATOM 798 C C . GLN A 1 103 ? 6.868 11.493 16.277 1.00 82.62 103 GLN A C 1
ATOM 800 O O . GLN A 1 103 ? 6.070 12.281 16.779 1.00 82.62 103 GLN A O 1
ATOM 805 N N . GLU A 1 104 ? 7.923 11.902 15.567 1.00 86.62 104 GLU A N 1
ATOM 806 C CA . GLU A 1 104 ? 8.229 13.326 15.372 1.00 86.62 104 GLU A CA 1
ATOM 807 C C . GLU A 1 104 ? 7.133 14.063 14.594 1.00 86.62 104 GLU A C 1
ATOM 809 O O . GLU A 1 104 ? 6.930 15.264 14.770 1.00 86.62 104 GLU A O 1
ATOM 814 N N . ASN A 1 105 ? 6.386 13.330 13.768 1.00 88.69 105 ASN A N 1
ATOM 815 C CA . ASN A 1 105 ? 5.388 13.891 12.867 1.00 88.69 105 ASN A CA 1
ATOM 816 C C . ASN A 1 105 ? 3.934 13.542 13.232 1.00 88.69 105 ASN A C 1
ATOM 818 O O . ASN A 1 105 ? 3.018 13.941 12.515 1.00 88.69 105 ASN A O 1
ATOM 822 N N . ASN A 1 106 ? 3.701 12.846 14.350 1.00 87.19 106 ASN A N 1
ATOM 823 C CA . ASN A 1 106 ? 2.376 12.432 14.835 1.00 87.19 106 ASN A CA 1
ATOM 824 C C . ASN A 1 106 ? 1.538 11.616 13.828 1.00 87.19 106 ASN A C 1
ATOM 826 O O . ASN A 1 106 ? 0.305 11.704 13.821 1.00 87.19 106 ASN A O 1
ATOM 830 N N . TYR A 1 107 ? 2.181 10.797 12.995 1.00 89.38 107 TYR A N 1
ATOM 831 C CA . TYR A 1 107 ? 1.465 9.852 12.136 1.00 89.38 107 TYR A CA 1
ATOM 832 C C . TYR A 1 107 ? 0.938 8.663 12.943 1.00 89.38 107 TYR A C 1
ATOM 834 O O . TYR A 1 107 ? 1.601 8.153 13.848 1.00 89.38 107 TYR A O 1
ATOM 842 N N . LYS A 1 108 ? -0.237 8.150 12.567 1.00 90.25 108 LYS A N 1
ATOM 843 C CA . LYS A 1 108 ? -0.724 6.850 13.042 1.00 90.25 108 LYS A CA 1
ATOM 844 C C . LYS A 1 108 ? -0.149 5.737 12.178 1.00 90.25 108 LYS A C 1
ATOM 846 O O . LYS A 1 108 ? -0.236 5.800 10.956 1.00 90.25 108 LYS A O 1
ATOM 851 N N . LEU A 1 109 ? 0.377 4.694 12.814 1.00 89.19 109 LEU A N 1
ATOM 852 C CA . LEU A 1 109 ? 0.894 3.519 12.118 1.00 89.19 109 LEU A CA 1
ATOM 853 C C . LEU A 1 109 ? -0.121 2.380 12.113 1.00 89.19 109 LEU A C 1
ATOM 855 O O . LEU A 1 109 ? -0.537 1.914 13.176 1.00 89.19 109 LEU A O 1
ATOM 859 N N . PHE A 1 110 ? -0.451 1.885 10.929 1.00 91.38 110 PHE A N 1
ATOM 860 C CA . PHE A 1 110 ? -1.193 0.646 10.718 1.00 91.38 110 PHE A CA 1
ATOM 861 C C . PHE A 1 110 ? -0.285 -0.417 10.112 1.00 91.38 110 PHE A C 1
ATOM 863 O O . PHE A 1 110 ? 0.460 -0.127 9.180 1.00 91.38 110 PHE A O 1
ATOM 870 N N . LEU A 1 111 ? -0.354 -1.651 10.612 1.00 89.81 111 LEU A N 1
ATOM 871 C CA . LEU A 1 111 ? 0.446 -2.758 10.081 1.00 89.81 111 LEU A CA 1
ATOM 872 C C . LEU A 1 111 ? -0.427 -3.898 9.567 1.00 89.81 111 LEU A C 1
ATOM 874 O O . LEU A 1 111 ? -1.408 -4.277 10.202 1.00 89.81 111 LEU A O 1
ATOM 878 N N . ALA A 1 112 ? -0.020 -4.508 8.460 1.00 90.62 112 ALA A N 1
ATOM 879 C CA . ALA A 1 112 ? -0.451 -5.857 8.123 1.00 90.62 112 ALA A CA 1
ATOM 880 C C . ALA A 1 112 ? 0.751 -6.745 7.797 1.00 90.62 112 ALA A C 1
ATOM 882 O O . ALA A 1 112 ? 1.750 -6.290 7.245 1.00 90.62 112 ALA A O 1
ATOM 883 N N . TYR A 1 113 ? 0.649 -8.015 8.163 1.00 89.56 113 TYR A N 1
ATOM 884 C CA . TYR A 1 113 ? 1.717 -9.001 8.000 1.00 89.56 113 TYR A CA 1
ATOM 885 C C . TYR A 1 113 ? 1.119 -10.393 7.778 1.00 89.56 113 TYR A C 1
ATOM 887 O O . TYR A 1 113 ? 0.000 -10.675 8.212 1.00 89.56 113 TYR A O 1
ATOM 895 N N . SER A 1 114 ? 1.842 -11.289 7.114 1.00 87.69 114 SER A N 1
ATOM 896 C CA . SER A 1 114 ? 1.425 -12.682 6.903 1.00 87.69 114 SER A CA 1
ATOM 897 C C . SER A 1 114 ? 1.421 -13.464 8.216 1.00 87.69 114 SER A C 1
ATOM 899 O O . SER A 1 114 ? 0.562 -14.311 8.445 1.00 87.69 114 SER A O 1
ATOM 901 N N . PHE A 1 115 ? 2.376 -13.171 9.097 1.00 86.75 115 PHE A N 1
ATOM 902 C CA . PHE A 1 115 ? 2.489 -13.769 10.422 1.00 86.75 115 PHE A CA 1
ATOM 903 C C . PHE A 1 115 ? 2.935 -12.719 11.430 1.00 86.75 115 PHE A C 1
ATOM 905 O O . PHE A 1 115 ? 3.671 -11.790 11.105 1.00 86.75 115 PHE A O 1
ATOM 912 N N . ARG A 1 116 ? 2.488 -12.869 12.678 1.00 81.31 116 ARG A N 1
ATOM 913 C CA . ARG A 1 116 ? 2.848 -11.926 13.734 1.00 81.31 116 ARG A CA 1
ATOM 914 C C . ARG A 1 116 ? 4.368 -11.927 13.940 1.00 81.31 116 ARG A C 1
ATOM 916 O O . ARG A 1 116 ? 4.922 -13.012 14.145 1.00 81.31 116 ARG A O 1
ATOM 923 N N . PRO A 1 117 ? 5.036 -10.758 13.929 1.00 74.88 117 PRO A N 1
ATOM 924 C CA . PRO A 1 117 ? 6.462 -10.681 14.211 1.00 74.88 117 PRO A CA 1
ATOM 925 C C . PRO A 1 117 ? 6.784 -11.355 15.548 1.00 74.88 117 PRO A C 1
ATOM 927 O O . PRO A 1 117 ? 6.134 -11.098 16.562 1.00 74.88 117 PRO A O 1
ATOM 930 N N . SER A 1 118 ? 7.773 -12.249 15.548 1.00 67.31 118 SER A N 1
ATOM 931 C CA . SER A 1 118 ? 8.139 -13.045 16.728 1.00 67.31 118 SER A CA 1
ATOM 932 C C . SER A 1 118 ? 8.899 -12.243 17.787 1.00 67.31 118 SER A C 1
ATOM 934 O O . SER A 1 118 ? 8.945 -12.639 18.950 1.00 67.31 118 SER A O 1
ATOM 936 N N . LYS A 1 119 ? 9.499 -11.117 17.390 1.00 69.31 119 LYS A N 1
ATOM 937 C CA . LYS A 1 119 ? 10.206 -10.192 18.277 1.00 69.31 119 LYS A CA 1
ATOM 938 C C . LYS A 1 119 ? 9.287 -9.050 18.684 1.00 69.31 119 LYS A C 1
ATOM 940 O O . LYS A 1 119 ? 8.531 -8.533 17.864 1.00 69.31 119 LYS A O 1
ATOM 945 N N . THR A 1 120 ? 9.409 -8.621 19.936 1.00 63.84 120 THR A N 1
ATOM 946 C CA . THR A 1 120 ? 8.773 -7.397 20.422 1.00 63.84 120 THR A CA 1
ATOM 947 C C . THR A 1 120 ? 9.260 -6.218 19.582 1.00 63.84 120 THR A C 1
ATOM 949 O O . THR A 1 120 ? 10.459 -5.947 19.532 1.00 63.84 120 THR A O 1
ATOM 952 N N . SER A 1 121 ? 8.334 -5.547 18.900 1.00 70.94 121 SER A N 1
ATOM 953 C CA . SER A 1 121 ? 8.623 -4.342 18.128 1.00 70.94 121 SER A CA 1
ATOM 954 C C . SER A 1 121 ? 8.554 -3.112 19.031 1.00 70.94 121 SER A C 1
ATOM 956 O O . SER A 1 121 ? 7.709 -3.044 19.921 1.00 70.94 121 SER A O 1
ATOM 958 N N . PHE A 1 122 ? 9.420 -2.128 18.785 1.00 75.75 122 PHE A N 1
ATOM 959 C CA . PHE A 1 122 ? 9.334 -0.803 19.413 1.00 75.75 122 PHE A CA 1
ATOM 960 C C . PHE A 1 122 ? 8.337 0.123 18.695 1.00 75.75 122 PHE A C 1
ATOM 962 O O . PHE A 1 122 ? 8.139 1.260 19.116 1.00 75.75 122 PHE A O 1
ATOM 969 N N . LEU A 1 123 ? 7.715 -0.347 17.607 1.00 83.12 123 LEU A N 1
ATOM 970 C CA . LEU A 1 123 ? 6.721 0.411 16.857 1.00 83.12 123 LEU A CA 1
ATOM 971 C C . LEU A 1 123 ? 5.434 0.557 17.663 1.00 83.12 123 LEU A C 1
ATOM 973 O O . LEU A 1 123 ? 4.826 -0.433 18.068 1.00 83.12 123 LEU A O 1
ATOM 977 N N . LEU A 1 124 ? 4.991 1.801 17.835 1.00 86.56 124 LEU A N 1
ATOM 978 C CA . LEU A 1 124 ? 3.674 2.096 18.378 1.00 86.56 124 LEU A CA 1
ATOM 979 C C . LEU A 1 124 ? 2.641 2.020 17.250 1.00 86.56 124 LEU A C 1
ATOM 981 O O . LEU A 1 124 ? 2.513 2.937 16.440 1.00 86.56 124 LEU A O 1
ATOM 985 N N . THR A 1 125 ? 1.913 0.911 17.195 1.00 89.06 125 THR A N 1
ATOM 986 C CA . THR A 1 125 ? 0.865 0.670 16.202 1.00 89.06 125 THR A CA 1
ATOM 987 C C . THR A 1 125 ? -0.495 1.123 16.728 1.00 89.06 125 THR A C 1
ATOM 989 O O . THR A 1 125 ? -0.835 0.952 17.896 1.00 89.06 125 THR A O 1
ATOM 992 N N . SER A 1 126 ? -1.292 1.736 15.855 1.00 91.50 126 SER A N 1
ATOM 993 C CA . SER A 1 126 ? -2.686 2.101 16.135 1.00 91.50 126 SER A CA 1
ATOM 994 C C . SER A 1 126 ? -3.669 0.991 15.742 1.00 91.50 126 SER A C 1
ATOM 996 O O . SER A 1 126 ? -4.763 0.930 16.297 1.00 91.50 126 SER A O 1
ATOM 998 N N . ALA A 1 127 ? -3.296 0.123 14.796 1.00 92.00 127 ALA A N 1
ATOM 999 C CA . ALA A 1 127 ? -4.041 -1.078 14.422 1.00 92.00 127 ALA A CA 1
ATOM 1000 C C . ALA A 1 127 ? -3.137 -2.081 13.690 1.00 92.00 127 ALA A C 1
ATOM 1002 O O . ALA A 1 127 ? -2.166 -1.693 13.034 1.00 92.00 127 ALA A O 1
ATOM 1003 N N . GLU A 1 128 ? -3.476 -3.367 13.792 1.00 92.75 128 GLU A N 1
ATOM 1004 C CA . GLU A 1 128 ? -2.733 -4.463 13.170 1.00 92.75 128 GLU A CA 1
ATOM 1005 C C . GLU A 1 128 ? -3.675 -5.526 12.599 1.00 92.75 128 GLU A C 1
ATOM 1007 O O . GLU A 1 128 ? -4.712 -5.828 13.196 1.00 92.75 128 GLU A O 1
ATOM 1012 N N . TRP A 1 129 ? -3.281 -6.147 11.485 1.00 93.12 129 TRP A N 1
ATOM 1013 C CA . TRP A 1 129 ? -3.999 -7.272 10.888 1.00 93.12 129 TRP A CA 1
ATOM 1014 C C . TRP A 1 129 ? -3.060 -8.389 10.436 1.00 93.12 129 TRP A C 1
ATOM 1016 O O . TRP A 1 129 ? -1.964 -8.144 9.934 1.00 93.12 129 TRP A O 1
ATOM 1026 N N . LEU A 1 130 ? -3.554 -9.628 10.503 1.00 93.19 130 LEU A N 1
ATOM 1027 C CA . LEU A 1 130 ? -3.055 -10.668 9.608 1.00 93.19 130 LEU A CA 1
ATOM 1028 C C . LEU A 1 130 ? -3.533 -10.353 8.189 1.00 93.19 130 LEU A C 1
ATOM 1030 O O . LEU A 1 130 ? -4.723 -10.102 7.979 1.00 93.19 130 LEU A O 1
ATOM 1034 N N . TRP A 1 131 ? -2.614 -10.375 7.227 1.00 91.19 131 TRP A N 1
ATOM 1035 C CA . TRP A 1 131 ? -2.869 -10.002 5.836 1.00 91.19 131 TRP A CA 1
ATOM 1036 C C . TRP A 1 131 ? -4.013 -10.809 5.216 1.00 91.19 131 TRP A C 1
ATOM 1038 O O . TRP A 1 131 ? -4.942 -10.246 4.639 1.00 91.19 131 TRP A O 1
ATOM 1048 N N . GLU A 1 132 ? -4.004 -12.125 5.415 1.00 90.12 132 GLU A N 1
ATOM 1049 C CA . GLU A 1 132 ? -5.060 -13.008 4.923 1.00 90.12 132 GLU A CA 1
ATOM 1050 C C . GLU A 1 132 ? -6.429 -12.652 5.522 1.00 90.12 132 GLU A C 1
ATOM 1052 O O . GLU A 1 132 ? -7.412 -12.530 4.793 1.00 90.12 132 GLU A O 1
ATOM 1057 N N . SER A 1 133 ? -6.493 -12.393 6.832 1.00 90.69 133 SER A N 1
ATOM 1058 C CA . SER A 1 133 ? -7.729 -11.993 7.514 1.00 90.69 133 SER A CA 1
ATOM 1059 C C . SER A 1 133 ? -8.255 -10.641 7.033 1.00 90.69 133 SER A C 1
ATOM 1061 O O . SER A 1 133 ? -9.468 -10.453 6.922 1.00 90.69 133 SER A O 1
ATOM 1063 N N . LEU A 1 134 ? -7.357 -9.700 6.729 1.00 91.25 134 LEU A N 1
ATOM 1064 C CA . LEU A 1 134 ? -7.708 -8.381 6.206 1.00 91.25 134 LEU A CA 1
ATOM 1065 C C . LEU A 1 134 ? -8.412 -8.488 4.847 1.00 91.25 134 LEU A C 1
ATOM 1067 O O . LEU A 1 134 ? -9.458 -7.866 4.637 1.00 91.25 134 LEU A O 1
ATOM 1071 N N . LEU A 1 135 ? -7.865 -9.320 3.956 1.00 89.12 135 LEU A N 1
ATOM 1072 C CA . LEU A 1 135 ? -8.446 -9.609 2.646 1.00 89.12 135 LEU A CA 1
ATOM 1073 C C . LEU A 1 135 ? -9.740 -10.422 2.757 1.00 89.12 135 LEU A C 1
ATOM 1075 O O . LEU A 1 135 ? -10.738 -10.094 2.110 1.00 89.12 135 LEU A O 1
ATOM 1079 N N . ALA A 1 136 ? -9.751 -11.449 3.611 1.00 85.00 136 ALA A N 1
ATOM 1080 C CA . ALA A 1 136 ? -10.911 -12.305 3.819 1.00 85.00 136 ALA A CA 1
ATOM 1081 C C . ALA A 1 136 ? -12.106 -11.491 4.308 1.00 85.00 136 ALA A C 1
ATOM 1083 O O . ALA A 1 136 ? -13.168 -11.585 3.706 1.00 85.00 136 ALA A O 1
ATOM 1084 N N . GLY A 1 137 ? -11.921 -10.612 5.301 1.00 73.62 137 GLY A N 1
ATOM 1085 C CA . GLY A 1 137 ? -13.015 -9.845 5.895 1.00 73.62 137 GLY A CA 1
ATOM 1086 C C . GLY A 1 137 ? -13.857 -9.085 4.866 1.00 73.62 137 GLY A C 1
ATOM 1087 O O . GLY A 1 137 ? -15.045 -8.863 5.081 1.00 73.62 137 GLY A O 1
ATOM 1088 N N . PHE A 1 138 ? -13.296 -8.679 3.721 1.00 66.06 138 PHE A N 1
ATOM 1089 C CA . PHE A 1 138 ? -14.073 -8.044 2.652 1.00 66.06 138 PHE A CA 1
ATOM 1090 C C . PHE A 1 138 ? -15.097 -8.986 1.986 1.00 66.06 138 PHE A C 1
ATOM 1092 O O . PHE A 1 138 ? -16.186 -8.541 1.623 1.00 66.06 138 PHE A O 1
ATOM 1099 N N . GLU A 1 139 ? -14.798 -10.283 1.857 1.00 60.25 139 GLU A N 1
ATOM 1100 C CA . GLU A 1 139 ? -15.739 -11.312 1.376 1.00 60.25 139 GLU A CA 1
ATOM 1101 C C . GLU A 1 139 ? -16.993 -11.385 2.239 1.00 60.25 139 GLU A C 1
ATOM 1103 O O . GLU A 1 139 ? -18.107 -11.274 1.723 1.00 60.25 139 GLU A O 1
ATOM 1108 N N . GLN A 1 140 ? -16.830 -11.501 3.560 1.00 58.06 140 GLN A N 1
ATOM 1109 C CA . GLN A 1 140 ? -17.976 -11.533 4.468 1.00 58.06 140 GLN A CA 1
ATOM 1110 C C . GLN A 1 140 ? -18.719 -10.190 4.484 1.00 58.06 140 GLN A C 1
ATOM 1112 O O . GLN A 1 140 ? -19.946 -10.166 4.572 1.00 58.06 140 GLN A O 1
ATOM 1117 N N . ARG A 1 141 ? -18.006 -9.067 4.321 1.00 62.12 141 ARG A N 1
ATOM 1118 C CA . ARG A 1 141 ? -18.595 -7.716 4.286 1.00 62.12 141 ARG A CA 1
ATOM 1119 C C . ARG A 1 141 ? -19.440 -7.452 3.034 1.00 62.12 141 ARG A C 1
ATOM 1121 O O . ARG A 1 141 ? -20.472 -6.788 3.137 1.00 62.12 141 ARG A O 1
ATOM 1128 N N . ARG A 1 142 ? -19.089 -8.015 1.870 1.00 52.88 142 ARG A N 1
ATOM 1129 C CA . ARG A 1 142 ? -19.916 -7.923 0.645 1.00 52.88 142 ARG A CA 1
ATOM 1130 C C . ARG A 1 142 ? -21.271 -8.614 0.770 1.00 52.88 142 ARG A C 1
ATOM 1132 O O . ARG A 1 142 ? -22.223 -8.157 0.143 1.00 52.88 142 ARG A O 1
ATOM 1139 N N . LEU A 1 143 ? -21.378 -9.677 1.569 1.00 50.72 143 LEU A N 1
ATOM 1140 C CA . LEU A 1 143 ? -22.665 -10.334 1.826 1.00 50.72 143 LEU A CA 1
ATOM 1141 C C . LEU A 1 143 ? -23.637 -9.419 2.596 1.00 50.72 143 LEU A C 1
ATOM 1143 O O . LEU A 1 143 ? -24.846 -9.610 2.508 1.00 50.72 143 LEU A O 1
ATOM 1147 N N . VAL A 1 144 ? -23.120 -8.400 3.294 1.00 50.28 144 VAL A N 1
ATOM 1148 C CA . VAL A 1 144 ? -23.904 -7.413 4.060 1.00 50.28 144 VAL A CA 1
ATOM 1149 C C . VAL A 1 144 ? -24.100 -6.097 3.287 1.00 50.28 144 VAL A C 1
ATOM 1151 O O . VAL A 1 144 ? -25.109 -5.420 3.471 1.00 50.28 144 VAL A O 1
ATOM 1154 N N . LEU A 1 145 ? -23.182 -5.733 2.383 1.00 45.16 145 LEU A N 1
ATOM 1155 C CA . LEU A 1 145 ? -23.215 -4.477 1.621 1.00 45.16 145 LEU A CA 1
ATOM 1156 C C . LEU A 1 145 ? -23.316 -4.729 0.109 1.00 45.16 145 LEU A C 1
ATOM 1158 O O . LEU A 1 145 ? -22.322 -4.750 -0.618 1.00 45.16 145 LEU A O 1
ATOM 1162 N N . HIS A 1 146 ? -24.544 -4.871 -0.394 1.00 45.44 146 HIS A N 1
ATOM 1163 C CA . HIS A 1 146 ? -24.814 -4.954 -1.830 1.00 45.44 146 HIS A CA 1
ATOM 1164 C C . HIS A 1 146 ? -25.006 -3.562 -2.459 1.00 45.44 146 HIS A C 1
ATOM 1166 O O . HIS A 1 146 ? -26.138 -3.125 -2.662 1.00 45.44 146 HIS A O 1
ATOM 1172 N N . LYS A 1 147 ? -23.902 -2.879 -2.791 1.00 53.06 147 LYS A N 1
ATOM 1173 C CA . LYS A 1 147 ? -23.739 -1.943 -3.931 1.00 53.06 147 LYS A CA 1
ATOM 1174 C C . LYS A 1 147 ? -22.467 -1.117 -3.737 1.00 53.06 147 LYS A C 1
ATOM 1176 O O . LYS A 1 147 ? -22.448 -0.259 -2.868 1.00 53.06 147 LYS A O 1
ATOM 1181 N N . CYS A 1 148 ? -21.495 -1.277 -4.629 1.00 42.47 148 CYS A N 1
ATOM 1182 C CA . CYS A 1 148 ? -20.688 -0.149 -5.091 1.00 42.47 148 CYS A CA 1
ATOM 1183 C C . CYS A 1 148 ? -20.596 -0.246 -6.612 1.00 42.47 148 CYS A C 1
ATOM 1185 O O . CYS A 1 148 ? -20.200 -1.277 -7.158 1.00 42.47 148 CYS A O 1
ATOM 1187 N N . SER A 1 149 ? -21.071 0.811 -7.264 1.00 44.19 149 SER A N 1
ATOM 1188 C CA . SER A 1 149 ? -21.070 0.996 -8.707 1.00 44.19 149 SER A CA 1
ATOM 1189 C C . SER A 1 149 ? -19.642 1.008 -9.239 1.00 44.19 149 SER A C 1
ATOM 1191 O O . SER A 1 149 ? -18.750 1.618 -8.658 1.00 44.19 149 SER A O 1
ATOM 1193 N N . SER A 1 150 ? -19.444 0.329 -10.361 1.00 44.06 150 SER A N 1
ATOM 1194 C CA . SER A 1 150 ? -18.242 0.404 -11.177 1.00 44.06 150 SER A CA 1
ATOM 1195 C C . SER A 1 150 ? -18.182 1.765 -11.869 1.00 44.06 150 SER A C 1
ATOM 1197 O O . SER A 1 150 ? -18.855 1.964 -12.880 1.00 44.06 150 SER A O 1
ATOM 1199 N N . GLU A 1 151 ? -17.392 2.693 -11.341 1.00 43.31 151 GLU A N 1
ATOM 1200 C CA . GLU A 1 151 ? -16.969 3.867 -12.103 1.00 43.31 151 GLU A CA 1
ATOM 1201 C C . GLU A 1 151 ? -15.701 3.509 -12.878 1.00 43.31 151 GLU A C 1
ATOM 1203 O O . GLU A 1 151 ? -14.598 3.435 -12.343 1.00 43.31 151 GLU A O 1
ATOM 1208 N N . SER A 1 152 ? -15.887 3.218 -14.166 1.00 52.38 152 SER A N 1
ATOM 1209 C CA . SER A 1 152 ? -14.811 3.094 -15.142 1.00 52.38 152 SER A CA 1
ATOM 1210 C C . SER A 1 152 ? -14.324 4.492 -15.534 1.00 52.38 152 SER A C 1
ATOM 1212 O O . SER A 1 152 ? -14.766 5.051 -16.538 1.00 52.38 152 SER A O 1
ATOM 1214 N N . GLY A 1 153 ? -13.451 5.071 -14.714 1.00 45.88 153 GLY A N 1
ATOM 1215 C CA . GLY A 1 153 ? -12.563 6.158 -15.129 1.00 45.88 153 GLY A CA 1
ATOM 1216 C C . GLY A 1 153 ? -11.297 5.598 -15.783 1.00 45.88 153 GLY A C 1
ATOM 1217 O O . GLY A 1 153 ? -10.940 4.441 -15.555 1.00 45.88 153 GLY A O 1
ATOM 1218 N N . GLU A 1 154 ? -10.618 6.401 -16.607 1.00 49.91 154 GLU A N 1
ATOM 1219 C CA . GLU A 1 154 ? -9.284 6.060 -17.123 1.00 49.91 154 GLU A CA 1
ATOM 1220 C C . GLU A 1 154 ? -8.339 5.639 -15.979 1.00 49.91 154 GLU A C 1
ATOM 1222 O O . GLU A 1 154 ? -8.439 6.199 -14.882 1.00 49.91 154 GLU A O 1
ATOM 1227 N N . PRO A 1 155 ? -7.397 4.697 -16.197 1.00 53.25 155 PRO A N 1
ATOM 1228 C CA . PRO A 1 155 ? -6.450 4.315 -15.158 1.00 53.25 155 PRO A CA 1
ATOM 1229 C C . PRO A 1 155 ? -5.607 5.531 -14.750 1.00 53.25 155 PRO A C 1
ATOM 1231 O O . PRO A 1 155 ? -4.715 5.970 -15.477 1.00 53.25 155 PRO A O 1
ATOM 1234 N N . THR A 1 156 ? -5.878 6.078 -13.565 1.00 68.00 156 THR A N 1
ATOM 1235 C CA . THR A 1 156 ? -5.023 7.081 -12.909 1.00 68.00 156 THR A CA 1
ATOM 1236 C C . THR A 1 156 ? -3.729 6.462 -12.382 1.00 68.00 156 THR A C 1
ATOM 1238 O O . THR A 1 156 ? -2.783 7.184 -12.070 1.00 68.00 156 THR A O 1
ATOM 1241 N N . ALA A 1 157 ? -3.674 5.128 -12.314 1.00 81.69 157 ALA A N 1
ATOM 1242 C CA . ALA A 1 157 ? -2.516 4.374 -11.873 1.00 81.69 157 ALA A CA 1
ATOM 1243 C C . ALA A 1 157 ? -1.288 4.652 -12.755 1.00 81.69 157 ALA A C 1
ATOM 1245 O O . ALA A 1 157 ? -1.343 4.660 -13.986 1.00 81.69 157 ALA A O 1
ATOM 1246 N N . THR A 1 158 ? -0.160 4.852 -12.088 1.00 87.75 158 THR A N 1
ATOM 1247 C CA . THR A 1 158 ? 1.153 5.074 -12.692 1.00 87.75 158 THR A CA 1
ATOM 1248 C C . THR A 1 158 ? 2.095 3.959 -12.258 1.00 87.75 158 THR A C 1
ATOM 1250 O O . THR A 1 158 ? 1.984 3.435 -11.146 1.00 87.75 158 THR A O 1
ATOM 1253 N N . PHE A 1 159 ? 3.006 3.592 -13.155 1.00 87.75 159 PHE A N 1
ATOM 1254 C CA . PHE A 1 159 ? 4.014 2.558 -12.953 1.00 87.75 159 PHE A CA 1
ATOM 1255 C C . PHE A 1 159 ? 5.386 3.199 -13.069 1.00 87.75 159 PHE A C 1
ATOM 1257 O O . PHE A 1 159 ? 5.706 3.788 -14.102 1.00 87.75 159 PHE A O 1
ATOM 1264 N N . ASN A 1 160 ? 6.186 3.091 -12.016 1.00 86.88 160 ASN A N 1
ATOM 1265 C CA . ASN A 1 160 ? 7.506 3.702 -11.957 1.00 86.88 160 ASN A CA 1
ATOM 1266 C C . ASN A 1 160 ? 8.556 2.654 -11.578 1.00 86.88 160 ASN A C 1
ATOM 1268 O O . ASN A 1 160 ? 8.247 1.710 -10.858 1.00 86.88 160 ASN A O 1
ATOM 1272 N N . CYS A 1 161 ? 9.785 2.819 -12.051 1.00 84.19 161 CYS A N 1
ATOM 1273 C CA . CYS A 1 161 ? 10.954 2.035 -11.662 1.00 84.19 161 CYS A CA 1
ATOM 1274 C C . CYS A 1 161 ? 11.994 2.997 -11.088 1.00 84.19 161 CYS A C 1
ATOM 1276 O O . CYS A 1 161 ? 12.448 3.900 -11.797 1.00 84.19 161 CYS A O 1
ATOM 1278 N N . SER A 1 162 ? 12.337 2.832 -9.808 1.00 77.81 162 SER A N 1
ATOM 1279 C CA . SER A 1 162 ? 13.301 3.710 -9.135 1.00 77.81 162 SER A CA 1
ATOM 1280 C C . SER A 1 162 ? 14.719 3.513 -9.663 1.00 77.81 162 SER A C 1
ATOM 1282 O O . SER A 1 162 ? 15.425 4.499 -9.837 1.00 77.81 162 SER A O 1
ATOM 1284 N N . LEU A 1 163 ? 15.091 2.271 -9.987 1.00 76.94 163 LEU A N 1
ATOM 1285 C CA . LEU A 1 163 ? 16.427 1.909 -10.474 1.00 76.94 163 LEU A CA 1
ATOM 1286 C C . LEU A 1 163 ? 16.771 2.604 -11.792 1.00 76.94 163 LEU A C 1
ATOM 1288 O O . LEU A 1 163 ? 17.851 3.153 -11.967 1.00 76.94 163 LEU A O 1
ATOM 1292 N N . CYS A 1 164 ? 15.815 2.627 -12.717 1.00 82.75 164 CYS A N 1
ATOM 1293 C CA . CYS A 1 164 ? 16.051 3.121 -14.070 1.00 82.75 164 CYS A CA 1
ATOM 1294 C C . CYS A 1 164 ? 15.478 4.527 -14.304 1.00 82.75 164 CYS A C 1
ATOM 1296 O O . CYS A 1 164 ? 15.470 4.998 -15.440 1.00 82.75 164 CYS A O 1
ATOM 1298 N N . HIS A 1 165 ? 14.934 5.173 -13.262 1.00 81.44 165 HIS A N 1
ATOM 1299 C CA . HIS A 1 165 ? 14.179 6.430 -13.358 1.00 81.44 165 HIS A CA 1
ATOM 1300 C C . HIS A 1 165 ? 13.120 6.422 -14.479 1.00 81.44 165 HIS A C 1
ATOM 1302 O O . HIS A 1 165 ? 12.907 7.411 -15.183 1.00 81.44 165 HIS A O 1
ATOM 1308 N N . PHE A 1 166 ? 12.451 5.280 -14.655 1.00 85.44 166 PHE A N 1
ATOM 1309 C CA . PHE A 1 166 ? 11.474 5.048 -15.718 1.00 85.44 166 PHE A CA 1
ATOM 1310 C C . PHE A 1 166 ? 10.045 5.212 -15.189 1.00 85.44 166 PHE A C 1
ATOM 1312 O O . PHE A 1 166 ? 9.730 4.721 -14.107 1.00 85.44 166 PHE A O 1
ATOM 1319 N N . GLY A 1 167 ? 9.163 5.854 -15.962 1.00 88.06 167 GLY A N 1
ATOM 1320 C CA . GLY A 1 167 ? 7.754 6.049 -15.608 1.00 88.06 167 GLY A CA 1
ATOM 1321 C C . GLY A 1 167 ? 6.820 5.876 -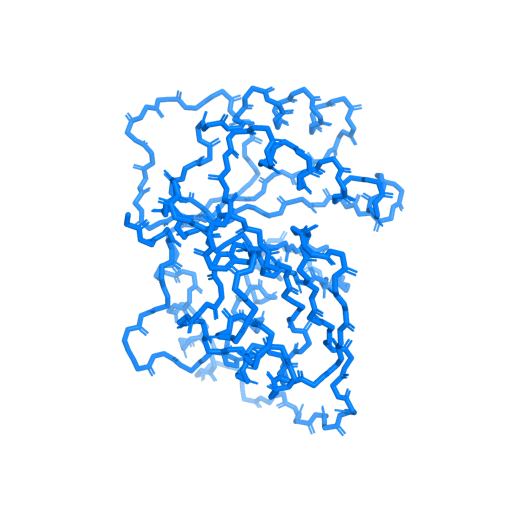16.806 1.00 88.06 167 GLY A C 1
ATOM 1322 O O . GLY A 1 167 ? 7.097 6.366 -17.900 1.00 88.06 167 GLY A O 1
ATOM 1323 N N . THR A 1 168 ? 5.698 5.181 -16.615 1.00 90.56 168 THR A N 1
ATOM 1324 C CA . THR A 1 168 ? 4.668 4.981 -17.646 1.00 90.56 168 THR A CA 1
ATOM 1325 C C . THR A 1 168 ? 3.274 4.790 -17.037 1.00 90.56 168 THR A C 1
ATOM 1327 O O . THR A 1 168 ? 3.117 4.504 -15.852 1.00 90.56 168 THR A O 1
ATOM 1330 N N . LYS A 1 169 ? 2.238 4.927 -17.869 1.00 90.00 169 LYS A N 1
ATOM 1331 C CA . LYS A 1 169 ? 0.856 4.517 -17.563 1.00 90.00 169 LYS A CA 1
ATOM 1332 C C . LYS A 1 169 ? 0.473 3.181 -18.219 1.00 90.00 169 LYS A C 1
ATOM 1334 O O . LYS A 1 169 ? -0.609 2.663 -17.971 1.00 90.00 169 LYS A O 1
ATOM 1339 N N . SER A 1 170 ? 1.335 2.616 -19.071 1.00 89.88 170 SER A N 1
ATOM 1340 C CA . SER A 1 170 ? 1.077 1.358 -19.784 1.00 89.88 170 SER A CA 1
ATOM 1341 C C . SER A 1 170 ? 1.707 0.169 -19.058 1.00 89.88 170 SER A C 1
ATOM 1343 O O . SER A 1 170 ? 2.928 0.097 -18.913 1.00 89.88 170 SER A O 1
ATOM 1345 N N . ILE A 1 171 ? 0.875 -0.807 -18.675 1.00 87.44 171 ILE A N 1
ATOM 1346 C CA . ILE A 1 171 ? 1.331 -2.072 -18.073 1.00 87.44 171 ILE A CA 1
ATOM 1347 C C . ILE A 1 171 ? 2.277 -2.817 -19.021 1.00 87.44 171 ILE A C 1
ATOM 1349 O O . ILE A 1 171 ? 3.294 -3.342 -18.576 1.00 87.44 171 ILE A O 1
ATOM 1353 N N . ASP A 1 172 ? 1.972 -2.845 -20.319 1.00 88.75 172 ASP A N 1
ATOM 1354 C CA . ASP A 1 172 ? 2.781 -3.568 -21.304 1.00 88.75 172 ASP A CA 1
ATOM 1355 C C . ASP A 1 172 ? 4.167 -2.942 -21.463 1.00 88.75 172 ASP A C 1
ATOM 1357 O O . ASP A 1 172 ? 5.169 -3.656 -21.498 1.00 88.75 172 ASP A O 1
ATOM 1361 N N . GLN A 1 173 ? 4.247 -1.606 -21.497 1.00 90.50 173 GLN A N 1
ATOM 1362 C CA . GLN A 1 173 ? 5.534 -0.906 -21.517 1.00 90.50 173 GLN A CA 1
ATOM 1363 C C . GLN A 1 173 ? 6.327 -1.158 -20.236 1.00 90.50 173 GLN A C 1
ATOM 1365 O O . GLN A 1 173 ? 7.530 -1.393 -20.311 1.00 90.50 173 GLN A O 1
ATOM 1370 N N . PHE A 1 174 ? 5.660 -1.156 -19.079 1.00 88.69 174 PHE A N 1
ATOM 1371 C CA . PHE A 1 174 ? 6.302 -1.428 -17.798 1.00 88.69 174 PHE A CA 1
ATOM 1372 C C . PHE A 1 174 ? 6.842 -2.861 -17.720 1.00 88.69 174 PHE A C 1
ATOM 1374 O O . PHE A 1 174 ? 8.015 -3.058 -17.430 1.00 88.69 174 PHE A O 1
ATOM 1381 N N . ARG A 1 175 ? 6.042 -3.872 -18.080 1.00 87.88 175 ARG A N 1
ATOM 1382 C CA . ARG A 1 175 ? 6.491 -5.276 -18.133 1.00 87.88 175 ARG A CA 1
ATOM 1383 C C . ARG A 1 175 ? 7.610 -5.495 -19.142 1.00 87.88 175 ARG A C 1
ATOM 1385 O O . ARG A 1 175 ? 8.538 -6.257 -18.878 1.00 87.88 175 ARG A O 1
ATOM 1392 N N . LYS A 1 176 ? 7.543 -4.831 -20.298 1.00 88.31 176 LYS A N 1
ATOM 1393 C CA . LYS A 1 176 ? 8.628 -4.863 -21.279 1.00 88.31 176 LYS A CA 1
ATOM 1394 C C . LYS A 1 176 ? 9.907 -4.268 -20.691 1.00 88.31 176 LYS A C 1
ATOM 1396 O O . LYS A 1 176 ? 10.955 -4.879 -20.849 1.00 88.31 176 LYS A O 1
ATOM 1401 N N . HIS A 1 177 ? 9.829 -3.133 -19.996 1.00 87.69 177 HIS A N 1
ATOM 1402 C CA . HIS A 1 177 ? 10.975 -2.548 -19.297 1.00 87.69 177 HIS A CA 1
ATOM 1403 C C . HIS A 1 177 ? 11.599 -3.547 -18.307 1.00 87.69 177 HIS A C 1
ATOM 1405 O O . HIS A 1 177 ? 12.769 -3.883 -18.474 1.00 87.69 177 HIS A O 1
ATOM 1411 N N . LEU A 1 178 ? 10.800 -4.119 -17.396 1.00 82.19 178 LEU A N 1
ATOM 1412 C CA . LEU A 1 178 ? 11.278 -5.091 -16.400 1.00 82.19 178 LEU A CA 1
ATOM 1413 C C . LEU A 1 178 ? 11.922 -6.350 -17.022 1.00 82.19 178 LEU A C 1
ATOM 1415 O O . LEU A 1 178 ? 12.842 -6.928 -16.455 1.00 82.19 178 LEU A O 1
ATOM 1419 N N . SER A 1 179 ? 11.459 -6.789 -18.198 1.00 80.31 179 SER A N 1
ATOM 1420 C CA . SER A 1 179 ? 11.921 -8.037 -18.834 1.00 80.31 179 SER A CA 1
ATOM 1421 C C . SER A 1 179 ? 13.038 -7.879 -19.873 1.00 80.31 179 SER A C 1
ATOM 1423 O O . SER A 1 179 ? 13.713 -8.860 -20.182 1.00 80.31 179 SER A O 1
ATOM 1425 N N . THR A 1 180 ? 13.222 -6.691 -20.461 1.00 76.56 180 THR A N 1
ATOM 1426 C CA . THR A 1 180 ? 14.115 -6.505 -21.628 1.00 76.56 180 THR A CA 1
ATOM 1427 C C . THR A 1 180 ? 15.321 -5.614 -21.379 1.00 76.56 180 THR A C 1
ATOM 1429 O O . THR A 1 180 ? 16.253 -5.621 -22.188 1.00 76.56 180 THR A O 1
ATOM 1432 N N . ASP A 1 181 ? 15.336 -4.870 -20.278 1.00 73.69 181 ASP A N 1
ATOM 1433 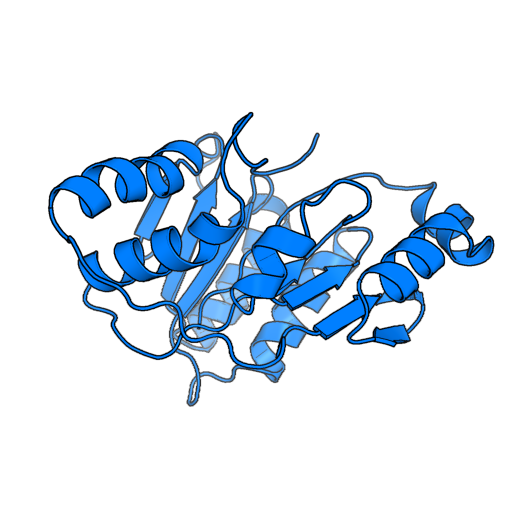C CA . ASP A 1 181 ? 16.455 -4.004 -19.944 1.00 73.69 181 ASP A CA 1
ATOM 1434 C C . ASP A 1 181 ? 17.598 -4.836 -19.331 1.00 73.69 181 ASP A C 1
ATOM 1436 O O . ASP A 1 181 ? 17.476 -5.448 -18.270 1.00 73.69 181 ASP A O 1
ATOM 1440 N N . LYS A 1 182 ? 18.714 -4.928 -20.063 1.00 65.38 182 LYS A N 1
ATOM 1441 C CA . LYS A 1 182 ? 19.874 -5.740 -19.668 1.00 65.38 182 LYS A CA 1
ATOM 1442 C C . LYS A 1 182 ? 20.639 -5.144 -18.491 1.00 65.38 182 LYS A C 1
ATOM 1444 O O . LYS A 1 182 ? 21.314 -5.906 -17.807 1.00 65.38 182 LYS A O 1
ATOM 1449 N N . GLU A 1 183 ? 20.582 -3.830 -18.288 1.00 62.66 183 GLU A N 1
ATOM 1450 C CA . GLU A 1 183 ? 21.198 -3.187 -17.125 1.00 62.66 183 GLU A CA 1
ATOM 1451 C C . GLU A 1 183 ? 20.290 -3.376 -15.906 1.00 62.66 183 GLU A C 1
ATOM 1453 O O . GLU A 1 183 ? 20.759 -3.846 -14.873 1.00 62.66 183 GLU A O 1
ATOM 1458 N N . HIS A 1 184 ? 18.972 -3.229 -16.085 1.00 68.94 184 HIS A N 1
ATOM 1459 C CA . HIS A 1 184 ? 17.973 -3.594 -15.074 1.00 68.94 184 HIS A CA 1
ATOM 1460 C C . HIS A 1 184 ? 18.122 -5.050 -14.592 1.00 68.94 184 HIS A C 1
ATOM 1462 O O . HIS A 1 184 ? 18.225 -5.317 -13.398 1.00 68.94 184 HIS A O 1
ATOM 1468 N N . ALA A 1 185 ? 18.216 -6.012 -15.517 1.00 65.06 185 ALA A N 1
ATOM 1469 C CA . ALA A 1 185 ? 18.370 -7.429 -15.178 1.00 65.06 185 ALA A CA 1
ATOM 1470 C C . ALA A 1 185 ? 19.689 -7.751 -14.444 1.00 65.06 185 ALA A C 1
ATOM 1472 O O . ALA A 1 185 ? 19.754 -8.738 -13.709 1.00 65.06 185 ALA A O 1
ATOM 1473 N N . LYS A 1 186 ? 20.744 -6.943 -14.632 1.00 59.78 186 LYS A N 1
ATOM 1474 C CA . LYS A 1 186 ? 22.007 -7.077 -13.888 1.00 59.78 186 LYS A CA 1
ATOM 1475 C C . LYS A 1 186 ? 21.899 -6.478 -12.488 1.00 59.78 186 LYS A C 1
ATOM 1477 O O . LYS A 1 186 ? 22.395 -7.092 -11.550 1.00 59.78 186 LYS A O 1
ATOM 1482 N N . GLU A 1 187 ? 21.241 -5.334 -12.333 1.00 56.78 187 GLU A N 1
ATOM 1483 C CA . GLU A 1 187 ? 21.061 -4.664 -11.036 1.00 56.78 187 GLU A CA 1
ATOM 1484 C C . GLU A 1 187 ? 20.125 -5.439 -10.092 1.00 56.78 187 GLU A C 1
ATOM 1486 O O . GLU A 1 187 ? 20.361 -5.486 -8.890 1.00 56.78 187 GLU A O 1
ATOM 1491 N N . VAL A 1 188 ? 19.133 -6.158 -10.631 1.00 56.75 188 VAL A N 1
ATOM 1492 C CA . VAL A 1 188 ? 18.245 -7.053 -9.858 1.00 56.75 188 VAL A CA 1
ATOM 1493 C C . VAL A 1 188 ? 18.986 -8.306 -9.336 1.00 56.75 188 VAL A C 1
ATOM 1495 O O . VAL A 1 188 ? 18.529 -8.960 -8.397 1.00 56.75 188 VAL A O 1
ATOM 1498 N N . SER A 1 189 ? 20.146 -8.661 -9.909 1.00 47.75 189 SER A N 1
ATOM 1499 C CA . SER A 1 189 ? 20.802 -9.965 -9.693 1.00 47.75 189 SER A CA 1
ATOM 1500 C C . SER A 1 189 ? 21.525 -10.155 -8.350 1.00 47.75 189 SER A C 1
ATOM 1502 O O . SER A 1 189 ? 22.099 -11.222 -8.125 1.00 47.75 189 SER A O 1
ATOM 1504 N N . THR A 1 190 ? 21.466 -9.191 -7.425 1.00 44.00 190 THR A N 1
ATOM 1505 C CA . THR A 1 190 ? 22.147 -9.300 -6.122 1.00 44.00 190 THR A CA 1
ATOM 1506 C C . THR A 1 190 ? 21.251 -9.431 -4.892 1.00 44.00 190 THR A C 1
ATOM 1508 O O . THR A 1 190 ? 21.735 -10.009 -3.924 1.00 44.00 190 THR A O 1
ATOM 1511 N N . LEU A 1 191 ? 19.973 -9.027 -4.872 1.00 44.03 191 LEU A N 1
ATOM 1512 C CA . LEU A 1 191 ? 19.123 -9.169 -3.671 1.00 44.03 191 LEU A CA 1
ATOM 1513 C C . LEU A 1 191 ? 17.626 -9.287 -4.028 1.00 44.03 191 LEU A C 1
ATOM 1515 O O . LEU A 1 191 ? 16.915 -8.301 -4.165 1.00 44.03 191 LEU A O 1
ATOM 1519 N N . SER A 1 192 ? 17.115 -10.516 -4.150 1.00 36.75 192 SER A N 1
ATOM 1520 C CA . SER A 1 192 ? 15.686 -10.773 -4.399 1.00 36.75 192 SER A CA 1
ATOM 1521 C C . SER A 1 192 ? 14.903 -10.876 -3.086 1.00 36.75 192 SER A C 1
ATOM 1523 O O . SER A 1 192 ? 14.698 -11.975 -2.557 1.00 36.75 192 SER A O 1
ATOM 1525 N N . ILE A 1 193 ? 14.404 -9.750 -2.580 1.00 40.16 193 ILE A N 1
ATOM 1526 C CA . ILE A 1 193 ? 13.351 -9.743 -1.558 1.00 40.16 193 ILE A CA 1
ATOM 1527 C C . ILE A 1 193 ? 12.149 -9.023 -2.153 1.00 40.16 193 ILE A C 1
ATOM 1529 O O . ILE A 1 193 ? 12.178 -7.832 -2.411 1.00 40.16 193 ILE A O 1
ATOM 1533 N N . SER A 1 194 ? 11.076 -9.747 -2.429 1.00 36.94 194 SER A N 1
ATOM 1534 C CA . SER A 1 194 ? 9.845 -9.140 -2.931 1.00 36.94 194 SER A CA 1
ATOM 1535 C C . SER A 1 194 ? 8.986 -8.786 -1.718 1.00 36.94 194 SER A C 1
ATOM 1537 O O . SER A 1 194 ? 8.462 -9.690 -1.075 1.00 36.94 194 SER A O 1
ATOM 1539 N N . SER A 1 195 ? 8.830 -7.510 -1.375 1.00 40.97 195 SER A N 1
ATOM 1540 C CA . SER A 1 195 ? 7.914 -7.083 -0.306 1.00 40.97 195 SER A CA 1
ATOM 1541 C C . SER A 1 195 ? 6.877 -6.133 -0.868 1.00 40.97 195 SER A C 1
ATOM 1543 O O . SER A 1 195 ? 7.247 -5.113 -1.429 1.00 40.97 195 SER A O 1
ATOM 1545 N N . LEU A 1 196 ? 5.596 -6.481 -0.724 1.00 41.75 196 LEU A N 1
ATOM 1546 C CA . LEU A 1 196 ? 4.460 -5.705 -1.214 1.00 41.75 196 LEU A CA 1
ATOM 1547 C C . LEU A 1 196 ? 4.079 -4.604 -0.209 1.00 41.75 196 LEU A C 1
ATOM 1549 O O . LEU A 1 196 ? 3.170 -4.796 0.588 1.00 41.75 196 LEU A O 1
ATOM 1553 N N . TYR A 1 197 ? 4.732 -3.443 -0.245 1.00 46.34 197 TYR A N 1
ATOM 1554 C CA . TYR A 1 197 ? 4.319 -2.321 0.611 1.00 46.34 197 TYR A CA 1
ATOM 1555 C C . TYR A 1 197 ? 3.048 -1.703 0.050 1.00 46.34 197 TYR A C 1
ATOM 1557 O O . TYR A 1 197 ? 3.056 -1.281 -1.094 1.00 46.34 197 TYR A O 1
ATOM 1565 N N . ILE A 1 198 ? 1.968 -1.664 0.824 1.00 46.28 198 ILE A N 1
ATOM 1566 C CA . ILE A 1 198 ? 0.705 -1.016 0.459 1.00 46.28 198 ILE A CA 1
ATOM 1567 C C . ILE A 1 198 ? 0.584 0.232 1.325 1.00 46.28 198 ILE A C 1
ATOM 1569 O O . ILE A 1 198 ? 0.341 0.118 2.523 1.00 46.28 198 ILE A O 1
ATOM 1573 N N . ASN A 1 199 ? 0.737 1.405 0.714 1.00 41.00 199 ASN A N 1
ATOM 1574 C CA . ASN A 1 199 ? 0.412 2.663 1.382 1.00 41.00 199 ASN A CA 1
ATOM 1575 C C . ASN A 1 199 ? -1.098 2.898 1.399 1.00 41.00 199 ASN A C 1
ATOM 1577 O O . ASN A 1 199 ? -1.813 2.447 0.512 1.00 41.00 199 ASN A O 1
ATOM 1581 N N . VAL A 1 200 ? -1.575 3.598 2.418 1.00 38.41 200 VAL A N 1
ATOM 1582 C CA . VAL A 1 200 ? -2.949 4.081 2.549 1.00 38.41 200 VAL A CA 1
ATOM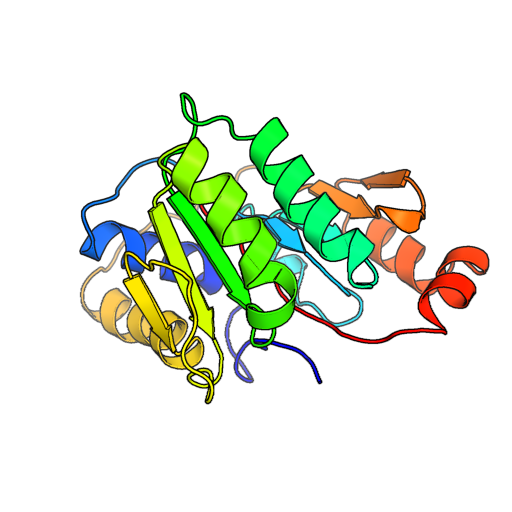 1583 C C . VAL A 1 200 ? -2.833 5.493 3.099 1.00 38.41 200 VAL A C 1
ATOM 1585 O O . VAL A 1 200 ? -2.222 5.654 4.153 1.00 38.41 200 VAL A O 1
ATOM 1588 N N . ILE A 1 201 ? -3.373 6.480 2.376 1.00 35.31 201 ILE A N 1
ATOM 1589 C CA . ILE A 1 201 ? -3.572 7.862 2.868 1.00 35.31 201 ILE A CA 1
ATOM 1590 C C . ILE A 1 201 ? -4.797 7.921 3.780 1.00 35.31 201 ILE A C 1
ATOM 1592 O O . ILE A 1 201 ? -5.798 7.258 3.421 1.00 35.31 201 ILE A O 1
#

pLDDT: mean 76.5, std 15.49, range [35.31, 93.19]